Protein AF-A0A8S0PKS1-F1 (afdb_monomer_lite)

Foldseek 3Di:
DWDDWFAEQFWIWTFDQPACADPQQARVVVRDRDLCLLPDDPPCLSNATAIKIWGFDADPVGHTPDIDIGGQADDRWHWDQWEWQVVQGRYDDFWIKIFTFPLPDPGSSRDDTFKIWIAGRPVRYTPAMDGDDPQKHKAHWEWAAPDDDGQQTWTWIWMARPVVRWIKTWIARSVQHHHPRRTPDIGTDPPVPRDPHDHDDYDDDD

Radius of gyration: 17.49 Å; chains: 1; bounding box: 43×45×43 Å

InterPro domains:
  IPR004294 Carotenoid oxygenase [PF03055] (44-205)
  IPR004294 Carotenoid oxygenase [PTHR10543] (25-204)

pLDDT: mean 85.06, std 11.97, range [47.03, 98.5]

Organism: NCBI:txid158383

Sequence (206 aa):
MIHDWAFTDSHYILFGNRIKLDIAGYDWRSGKLDPSMMNLEQGQEKLLPHLIEVSINLEQNGNCHKCCVNDLNQWNKATDFPAINQDFSGGKNTYVYASTTSGLRQALPNFQFDTVVNLNTIDKSLHSTWSTRRRRFIDEPIFIPKGGEEDDGYLFVVEYAVSTQRCYFIILDSKLIGEKNALVARFEVPRHLNFPLGFHGFWAPR

Secondary structure (DSSP, 8-state):
----EEE-SSEEEEEE-SSSB-TT-EETTTTEE-GGGGGPPTT-GGGS-EEEEEEEEEPTTS-EEEEEEEES----S-EEEEE--GGGTTS--SEEEEEE--S--SS-TTSS--EEEEEETTT--EEEEEEPPTTEEE---EEEE-SSSTT-EEEEEEEEETTTTEEEEEEEEGGGTTSTT-EEEEEEPPGGG-----S-------

Structure (mmCIF, N/CA/C/O backbone):
data_AF-A0A8S0PKS1-F1
#
_entry.id   AF-A0A8S0PKS1-F1
#
loop_
_atom_site.group_PDB
_atom_site.id
_atom_site.type_symbol
_atom_site.label_atom_id
_atom_site.label_alt_id
_atom_site.label_comp_id
_atom_site.label_asym_id
_atom_site.label_entity_id
_atom_site.label_seq_id
_atom_site.pdbx_PDB_ins_code
_atom_site.Cartn_x
_atom_site.Cartn_y
_atom_site.Cartn_z
_atom_site.occupancy
_atom_site.B_iso_or_equiv
_atom_site.auth_seq_id
_atom_site.auth_comp_id
_atom_site.auth_asym_id
_atom_site.auth_atom_id
_atom_site.pdbx_PDB_model_num
ATOM 1 N N . MET A 1 1 ? 1.054 16.045 -3.161 1.00 47.03 1 MET A N 1
ATOM 2 C CA . MET A 1 1 ? -0.230 15.759 -3.835 1.00 47.03 1 MET A CA 1
ATOM 3 C C . MET A 1 1 ? -0.919 14.684 -3.010 1.00 47.03 1 MET A C 1
ATOM 5 O O . MET A 1 1 ? -0.224 13.761 -2.605 1.00 47.03 1 MET A O 1
ATOM 9 N N . ILE A 1 2 ? -2.200 14.852 -2.679 1.00 53.38 2 ILE A N 1
ATOM 10 C CA . ILE A 1 2 ? -3.025 13.797 -2.068 1.00 53.38 2 ILE A CA 1
ATOM 11 C C . ILE A 1 2 ? -3.752 13.150 -3.241 1.00 53.38 2 ILE A C 1
ATOM 13 O O . ILE A 1 2 ? -4.378 13.884 -4.005 1.00 53.38 2 ILE A O 1
ATOM 17 N N . HIS A 1 3 ? -3.611 11.844 -3.429 1.00 58.47 3 HIS A N 1
ATOM 18 C CA . HIS A 1 3 ? -4.340 11.12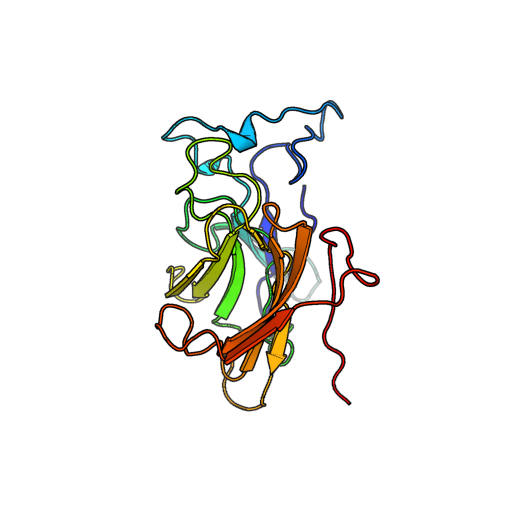7 -4.479 1.00 58.47 3 HIS A CA 1
ATOM 19 C C . HIS A 1 3 ? -5.240 10.038 -3.897 1.00 58.47 3 HIS A C 1
ATOM 21 O O . HIS A 1 3 ? -6.345 9.891 -4.400 1.00 58.47 3 HIS A O 1
ATOM 27 N N . ASP A 1 4 ? -4.850 9.448 -2.760 1.00 62.34 4 ASP A N 1
ATOM 28 C CA . ASP A 1 4 ? -5.644 8.433 -2.067 1.00 62.34 4 ASP A CA 1
ATOM 29 C C . ASP A 1 4 ? -6.070 8.849 -0.657 1.00 62.34 4 ASP A C 1
ATOM 31 O O . ASP A 1 4 ? -5.387 9.606 0.049 1.00 62.34 4 ASP A O 1
ATOM 35 N N . TRP A 1 5 ? -7.223 8.334 -0.235 1.00 64.31 5 TRP A N 1
ATOM 36 C CA . TRP A 1 5 ? -7.773 8.534 1.100 1.00 64.31 5 TRP A CA 1
ATOM 37 C C . TRP A 1 5 ? -8.604 7.332 1.550 1.00 64.31 5 TRP A C 1
ATOM 39 O O . TRP A 1 5 ? -9.295 6.699 0.757 1.00 64.31 5 TRP A O 1
ATOM 49 N N . ALA A 1 6 ? -8.591 7.075 2.856 1.00 62.06 6 ALA A N 1
ATOM 50 C CA . ALA A 1 6 ? -9.498 6.150 3.521 1.00 62.06 6 ALA A CA 1
ATOM 51 C C . ALA A 1 6 ? -10.154 6.838 4.729 1.00 62.06 6 ALA A C 1
ATOM 53 O O . ALA A 1 6 ? -9.521 7.606 5.460 1.00 62.06 6 ALA A O 1
ATOM 54 N N . PHE A 1 7 ? -11.448 6.589 4.926 1.00 62.00 7 PHE A N 1
ATOM 55 C CA . PHE A 1 7 ? -12.242 7.232 5.975 1.00 62.00 7 PHE A CA 1
ATOM 56 C C . PHE A 1 7 ? -12.272 6.386 7.248 1.00 62.00 7 PHE A C 1
ATOM 58 O O . PHE A 1 7 ? -12.485 5.175 7.172 1.00 62.00 7 PHE A O 1
ATOM 65 N N . THR A 1 8 ? -12.131 7.036 8.406 1.00 60.38 8 THR A N 1
ATOM 66 C CA . THR A 1 8 ? -12.342 6.426 9.730 1.00 60.38 8 THR A CA 1
ATOM 67 C C . THR A 1 8 ? -13.328 7.258 10.556 1.00 60.38 8 THR A C 1
ATOM 69 O O . THR A 1 8 ? -13.635 8.389 10.176 1.00 60.38 8 THR A O 1
ATOM 72 N N . ASP A 1 9 ? -13.794 6.721 11.690 1.00 56.56 9 ASP A N 1
ATOM 73 C CA . ASP A 1 9 ? -14.809 7.333 12.573 1.00 56.56 9 ASP A CA 1
ATOM 74 C C . ASP A 1 9 ? -14.544 8.799 12.932 1.00 56.56 9 ASP A C 1
ATOM 76 O O . ASP A 1 9 ? -15.448 9.633 12.917 1.00 56.56 9 ASP A O 1
ATOM 80 N N . SER A 1 10 ?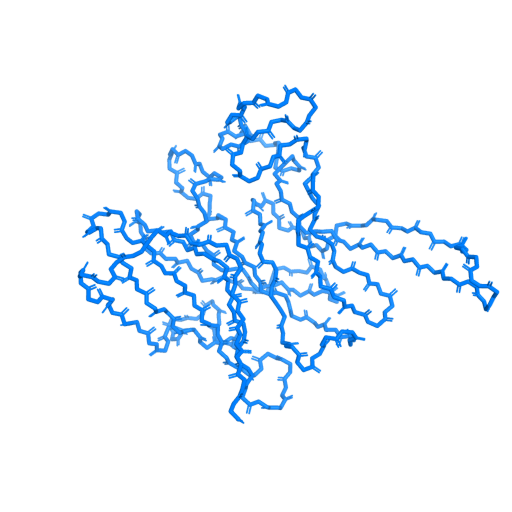 -13.313 9.105 13.350 1.00 55.34 10 SER A N 1
ATOM 81 C CA . SER A 1 10 ? -12.965 10.418 13.905 1.00 55.34 10 SER A CA 1
ATOM 82 C C . SER A 1 10 ? -11.884 11.140 13.118 1.00 55.34 10 SER A C 1
ATOM 84 O O . SER A 1 10 ? -11.699 12.341 13.307 1.00 55.34 10 SER A O 1
ATOM 86 N N . HIS A 1 11 ? -11.148 10.429 12.261 1.00 60.72 11 HIS A N 1
ATOM 87 C CA . HIS A 1 11 ? -10.015 10.965 11.512 1.00 60.72 11 HIS A CA 1
ATOM 88 C C . HIS A 1 11 ? -9.997 10.444 10.068 1.00 60.72 11 HIS A C 1
ATOM 90 O O . HIS A 1 11 ? -10.594 9.426 9.729 1.00 60.72 11 HIS A O 1
ATOM 96 N N . TYR A 1 12 ? -9.289 11.144 9.198 1.00 62.16 12 TYR A N 1
ATOM 97 C CA . TYR A 1 12 ? -9.058 10.742 7.820 1.00 62.16 12 TYR A CA 1
ATOM 98 C C . TYR A 1 12 ? -7.664 10.131 7.731 1.00 62.16 12 TYR A C 1
ATOM 100 O O . TYR A 1 12 ? -6.689 10.736 8.186 1.00 62.16 12 TYR A O 1
ATOM 108 N N . ILE A 1 13 ? -7.552 8.958 7.117 1.00 61.41 13 ILE A N 1
ATOM 109 C CA . ILE A 1 13 ? -6.257 8.468 6.655 1.00 61.41 13 ILE A CA 1
ATOM 110 C C . ILE A 1 13 ? -6.065 9.081 5.277 1.00 61.41 13 ILE A C 1
ATOM 112 O O . ILE A 1 13 ? -6.788 8.761 4.334 1.00 61.41 13 ILE A O 1
ATOM 116 N N . LEU A 1 14 ? -5.131 10.018 5.176 1.00 60.53 14 LEU A N 1
ATOM 117 C CA . LEU A 1 14 ? -4.812 10.675 3.917 1.00 60.53 14 LEU A CA 1
ATOM 118 C C . LEU A 1 14 ? -3.442 10.196 3.463 1.00 60.53 14 LEU A C 1
ATOM 120 O O . LEU A 1 14 ? -2.487 10.145 4.240 1.00 60.53 14 LEU A O 1
ATOM 124 N N . PHE A 1 15 ? -3.319 9.883 2.181 1.00 59.88 15 PHE A N 1
ATOM 125 C CA . PHE A 1 15 ? -2.005 9.758 1.585 1.00 59.88 15 PHE A CA 1
ATOM 126 C C . PHE A 1 15 ? -1.385 11.154 1.452 1.00 59.88 15 PHE A C 1
ATOM 128 O O . PHE A 1 15 ? -1.965 12.058 0.846 1.00 59.88 15 PHE A O 1
ATOM 135 N N . GLY A 1 16 ? -0.192 11.345 2.011 1.00 52.38 16 GLY A N 1
ATOM 136 C CA . GLY A 1 16 ? 0.483 12.633 2.008 1.00 52.38 16 GLY A CA 1
ATOM 137 C C . GLY A 1 16 ? 1.908 12.511 1.502 1.00 52.38 16 GLY A C 1
ATOM 138 O O . GLY A 1 16 ? 2.795 12.091 2.235 1.00 52.38 16 GLY A O 1
ATOM 139 N N . ASN A 1 17 ? 2.183 12.980 0.284 1.00 52.41 17 ASN A N 1
ATOM 140 C CA . ASN A 1 17 ? 3.575 13.203 -0.097 1.00 52.41 17 ASN A CA 1
ATOM 141 C C . ASN A 1 17 ? 4.091 14.516 0.521 1.00 52.41 17 ASN A C 1
ATOM 143 O O . ASN A 1 17 ? 3.583 15.597 0.196 1.00 52.41 17 ASN A O 1
ATOM 147 N N . ARG A 1 18 ? 5.101 14.433 1.403 1.00 52.47 18 ARG A N 1
ATOM 148 C CA . ARG A 1 18 ? 5.802 15.616 1.937 1.00 52.47 18 ARG A CA 1
ATOM 149 C C . ARG A 1 18 ? 6.673 16.291 0.880 1.00 52.47 18 ARG A C 1
ATOM 151 O O . ARG A 1 18 ? 6.852 17.510 0.957 1.00 52.47 18 ARG A O 1
ATOM 158 N N . ILE A 1 19 ? 7.177 15.559 -0.122 1.00 51.06 19 ILE A N 1
ATOM 159 C CA . ILE A 1 19 ? 7.739 16.210 -1.307 1.00 51.06 19 ILE A CA 1
ATOM 160 C C . ILE A 1 19 ? 6.604 16.631 -2.230 1.00 51.06 19 ILE A C 1
ATOM 162 O O . ILE A 1 19 ? 5.549 16.017 -2.375 1.00 51.06 19 ILE A O 1
ATOM 166 N N . LYS A 1 20 ? 6.896 17.707 -2.938 1.00 56.53 20 LYS A N 1
ATOM 167 C CA . LYS A 1 20 ? 6.156 18.216 -4.074 1.00 56.53 20 LYS A CA 1
ATOM 168 C C . LYS A 1 20 ? 6.175 17.288 -5.303 1.00 56.53 20 LYS A C 1
ATOM 170 O O . LYS A 1 20 ? 5.846 17.776 -6.371 1.00 56.53 20 LYS A O 1
ATOM 175 N N . LEU A 1 21 ? 6.540 16.011 -5.184 1.00 50.47 21 LEU A N 1
ATOM 176 C CA . LEU A 1 21 ? 6.587 15.066 -6.302 1.00 50.47 21 LEU A CA 1
ATOM 177 C C . LEU A 1 21 ? 5.326 14.182 -6.311 1.00 50.47 21 LEU A C 1
ATOM 179 O O . LEU A 1 21 ? 4.723 13.961 -5.261 1.00 50.47 21 LEU A O 1
ATOM 183 N N . ASP A 1 22 ? 4.876 13.710 -7.467 1.00 59.50 22 ASP A N 1
ATOM 184 C CA . ASP A 1 22 ? 3.929 12.589 -7.549 1.00 59.50 22 ASP A CA 1
ATOM 185 C C . ASP A 1 22 ? 4.674 11.242 -7.597 1.00 59.50 22 ASP A C 1
ATOM 187 O O . ASP A 1 22 ? 5.902 11.208 -7.663 1.00 59.50 22 ASP A O 1
ATOM 191 N N . ILE A 1 23 ? 3.946 10.122 -7.557 1.00 62.00 23 ILE A N 1
ATOM 192 C CA . ILE A 1 23 ? 4.520 8.765 -7.615 1.00 62.00 23 ILE A CA 1
ATOM 193 C C . ILE A 1 23 ? 5.274 8.473 -8.933 1.00 62.00 23 ILE A C 1
ATOM 195 O O . ILE A 1 23 ? 6.150 7.605 -8.979 1.00 62.00 23 ILE A O 1
ATOM 199 N N . ALA A 1 24 ? 4.997 9.229 -9.998 1.00 67.62 24 ALA A N 1
ATOM 200 C CA . ALA A 1 24 ? 5.722 9.157 -11.265 1.00 67.62 24 ALA A CA 1
ATOM 201 C C . ALA A 1 24 ? 6.990 10.038 -11.278 1.00 67.62 24 ALA A C 1
ATOM 203 O O . ALA A 1 24 ? 7.775 9.975 -12.226 1.00 67.62 24 ALA A O 1
ATOM 204 N N . GLY A 1 25 ? 7.228 10.808 -10.213 1.00 70.25 25 GLY A N 1
ATOM 205 C CA . GLY A 1 25 ? 8.380 11.680 -10.046 1.00 70.25 25 GLY A CA 1
ATOM 206 C C . GLY A 1 25 ? 8.201 13.060 -10.668 1.00 70.25 25 GLY A C 1
ATOM 207 O O . GLY A 1 25 ? 9.196 13.659 -11.042 1.00 70.25 25 GLY A O 1
ATOM 208 N N . TYR A 1 26 ? 6.987 13.589 -10.831 1.00 70.56 26 TYR A N 1
ATOM 209 C CA . TYR A 1 26 ? 6.778 14.956 -11.330 1.00 70.56 26 TYR A CA 1
ATOM 210 C C . TYR A 1 26 ? 6.628 15.968 -10.203 1.00 70.56 26 TYR A C 1
ATOM 212 O O . TYR A 1 26 ? 5.799 15.792 -9.314 1.00 70.56 26 TYR A O 1
ATOM 220 N N . ASP A 1 27 ? 7.375 17.074 -10.265 1.00 72.75 27 ASP A N 1
ATOM 221 C CA . ASP A 1 27 ? 7.239 18.177 -9.312 1.00 72.75 27 ASP A CA 1
ATOM 222 C C . ASP A 1 27 ? 5.966 18.960 -9.637 1.00 72.75 27 ASP A C 1
ATOM 224 O O . ASP A 1 27 ? 5.863 19.580 -10.692 1.00 72.75 27 ASP A O 1
ATOM 228 N N . TRP A 1 28 ? 4.992 18.965 -8.726 1.00 68.56 28 TRP A N 1
ATOM 229 C CA . TRP A 1 28 ? 3.681 19.576 -8.956 1.00 68.56 28 TRP A CA 1
ATOM 230 C C . TRP A 1 28 ? 3.736 21.097 -9.127 1.00 68.56 28 TRP A C 1
ATOM 232 O O . TRP A 1 28 ? 2.806 21.674 -9.684 1.00 68.56 28 TRP A O 1
ATOM 242 N N . ARG A 1 29 ? 4.791 21.773 -8.647 1.00 68.56 29 ARG A N 1
ATOM 243 C CA . ARG A 1 29 ? 4.935 23.229 -8.804 1.00 68.56 29 ARG A CA 1
ATOM 244 C C . ARG A 1 29 ? 5.482 23.590 -10.172 1.00 68.56 29 ARG A C 1
ATOM 246 O O . ARG A 1 29 ? 5.094 24.610 -10.730 1.00 68.56 29 ARG A O 1
ATOM 253 N N . SER A 1 30 ? 6.423 22.797 -10.673 1.00 79.94 30 SER A N 1
ATOM 254 C CA . SER A 1 30 ? 7.089 23.052 -11.950 1.00 79.94 30 SER A CA 1
ATOM 255 C C . SER A 1 30 ? 6.470 22.289 -13.123 1.00 79.94 30 SER A C 1
ATOM 257 O O . SER A 1 30 ? 6.716 22.653 -14.271 1.00 79.94 30 SER A O 1
ATOM 259 N N . GLY A 1 31 ? 5.701 21.232 -12.847 1.00 77.69 31 GLY A N 1
ATOM 260 C CA . GLY A 1 31 ? 5.197 20.269 -13.826 1.00 77.69 31 GLY A CA 1
ATOM 261 C C . GLY A 1 31 ? 6.293 19.422 -14.482 1.00 77.69 31 GLY A C 1
ATOM 262 O O . GLY A 1 31 ? 6.034 18.768 -15.490 1.00 77.69 31 GLY A O 1
ATOM 263 N N . LYS A 1 32 ? 7.533 19.466 -13.977 1.00 81.81 32 LYS A N 1
ATOM 264 C CA . LYS A 1 32 ? 8.686 18.790 -14.583 1.00 81.81 32 LYS A CA 1
ATOM 265 C C . LYS A 1 32 ? 8.976 17.468 -13.891 1.00 81.81 32 LYS A C 1
ATOM 267 O O . LYS A 1 32 ? 8.835 17.360 -12.678 1.00 81.81 32 LYS A O 1
ATOM 272 N N . LEU A 1 33 ? 9.441 16.498 -14.675 1.00 80.00 33 LEU A N 1
ATOM 273 C CA . LEU A 1 33 ? 9.970 15.246 -14.153 1.00 80.00 33 LEU A CA 1
ATOM 274 C C . LEU A 1 33 ? 11.243 15.524 -13.338 1.00 80.00 33 LEU A C 1
ATOM 276 O O . LEU A 1 33 ? 12.218 16.070 -13.854 1.00 80.00 33 LEU A O 1
ATOM 280 N N . ASP A 1 34 ? 11.218 15.107 -12.086 1.00 77.44 34 ASP A N 1
ATOM 281 C CA . ASP A 1 34 ? 12.310 15.076 -11.129 1.00 77.44 34 ASP A CA 1
ATOM 282 C C . ASP A 1 34 ? 12.328 13.685 -10.451 1.00 77.44 34 ASP A C 1
ATOM 284 O O . ASP A 1 34 ? 11.667 13.438 -9.438 1.00 77.44 34 ASP A O 1
ATOM 288 N N . PRO A 1 35 ? 13.097 12.732 -11.008 1.00 76.06 35 PRO A N 1
ATOM 289 C CA . PRO A 1 35 ? 13.151 11.363 -10.511 1.00 76.06 35 PRO A CA 1
ATOM 290 C C . PRO A 1 35 ? 14.041 11.220 -9.264 1.00 76.06 35 PRO A C 1
ATOM 292 O O . PRO A 1 35 ? 14.355 10.093 -8.873 1.00 76.06 35 PRO A O 1
ATOM 295 N N . SER A 1 36 ? 14.479 12.320 -8.636 1.00 76.62 36 SER A N 1
ATOM 296 C CA . SER A 1 36 ? 15.362 12.286 -7.462 1.00 76.62 36 SER A CA 1
ATOM 297 C C . SER A 1 36 ? 14.783 11.450 -6.319 1.00 76.62 36 SER A C 1
ATOM 299 O O . SER A 1 36 ? 15.527 10.707 -5.680 1.00 76.62 36 SER A O 1
ATOM 301 N N . MET A 1 37 ? 13.455 11.450 -6.135 1.00 74.88 37 MET A N 1
ATOM 302 C CA . MET A 1 37 ? 12.798 10.623 -5.115 1.00 74.88 37 MET A CA 1
ATOM 303 C C . MET A 1 37 ? 13.072 9.117 -5.276 1.00 74.88 37 MET A C 1
ATOM 305 O O . MET A 1 37 ? 13.114 8.372 -4.296 1.00 74.88 37 MET A O 1
ATOM 309 N N . MET A 1 38 ? 13.308 8.658 -6.510 1.00 81.69 38 MET A N 1
ATOM 310 C CA . MET A 1 38 ? 13.572 7.249 -6.803 1.00 81.69 38 MET A CA 1
ATOM 311 C C . MET A 1 38 ? 14.944 6.805 -6.274 1.00 81.69 38 MET A C 1
ATOM 313 O O . MET A 1 38 ? 15.146 5.610 -6.063 1.00 81.69 38 MET A O 1
ATOM 317 N N . ASN A 1 39 ? 15.863 7.753 -6.036 1.00 81.69 39 ASN A N 1
ATOM 318 C CA . ASN A 1 39 ? 17.247 7.526 -5.606 1.00 81.69 39 ASN A CA 1
ATOM 319 C C . ASN A 1 39 ? 17.666 8.440 -4.437 1.00 81.69 39 ASN A C 1
ATOM 321 O O . ASN A 1 39 ? 18.809 8.890 -4.409 1.00 81.69 39 ASN A O 1
ATOM 325 N N . LEU A 1 40 ? 16.757 8.753 -3.507 1.00 79.00 40 LEU A N 1
ATOM 326 C CA . LEU A 1 40 ? 17.095 9.610 -2.364 1.00 79.00 40 LEU A CA 1
ATOM 327 C C . LEU A 1 40 ? 18.308 9.092 -1.589 1.00 79.00 40 LEU A C 1
ATOM 329 O O . LEU A 1 40 ? 18.497 7.883 -1.431 1.00 79.00 40 LEU A O 1
ATOM 333 N N . GLU A 1 41 ? 19.096 10.034 -1.076 1.00 74.12 41 GLU A N 1
ATOM 334 C CA . GLU A 1 41 ? 20.231 9.732 -0.213 1.00 74.12 41 GLU A CA 1
ATOM 335 C C . GLU A 1 41 ? 19.756 9.236 1.160 1.00 74.12 41 GLU A C 1
ATOM 337 O O . GLU A 1 41 ? 18.660 9.554 1.631 1.00 74.12 41 GLU A O 1
ATOM 342 N N . GLN A 1 42 ? 20.605 8.458 1.829 1.00 75.00 42 GLN A N 1
ATOM 343 C CA . GLN A 1 42 ? 20.330 7.972 3.178 1.00 75.00 42 GLN A CA 1
ATOM 344 C C . GLN A 1 42 ? 20.120 9.151 4.146 1.00 75.00 42 GLN A C 1
ATOM 346 O O . GLN A 1 42 ? 20.893 10.109 4.143 1.00 75.00 42 GLN A O 1
ATOM 351 N N . GLY A 1 43 ? 19.081 9.087 4.983 1.00 78.00 43 GLY A N 1
ATOM 352 C CA . GLY A 1 43 ? 18.682 10.180 5.880 1.00 78.00 43 GLY A CA 1
ATOM 353 C C . GLY A 1 43 ? 17.628 11.133 5.299 1.00 78.00 43 GLY A C 1
ATOM 354 O O . GLY A 1 43 ? 17.152 12.026 6.006 1.00 78.00 43 GLY A O 1
ATOM 355 N N . GLN A 1 44 ? 17.241 10.959 4.031 1.00 80.62 44 GLN A N 1
ATOM 356 C CA . GLN A 1 44 ? 16.187 11.738 3.371 1.00 80.62 44 GLN A CA 1
ATOM 357 C C . GLN A 1 44 ? 14.838 11.000 3.309 1.00 80.62 44 GLN A C 1
ATOM 359 O O . GLN A 1 44 ? 13.931 11.427 2.601 1.00 80.62 44 GLN A O 1
ATOM 364 N N . GLU A 1 45 ? 14.652 9.921 4.071 1.00 83.50 45 GLU A N 1
ATOM 365 C CA . GLU A 1 45 ? 13.483 9.033 3.987 1.00 83.50 45 GLU A CA 1
ATOM 366 C C . GLU A 1 45 ? 12.156 9.757 4.249 1.00 83.50 45 GLU A C 1
ATOM 368 O O . GLU A 1 45 ? 11.138 9.424 3.652 1.00 83.50 45 GLU A O 1
ATOM 373 N N . LYS A 1 46 ? 12.160 10.806 5.083 1.00 78.44 46 LYS A N 1
ATOM 374 C CA . LYS A 1 46 ? 10.971 11.638 5.363 1.00 78.44 46 LYS A CA 1
ATOM 375 C C . LYS A 1 46 ? 10.440 12.394 4.145 1.00 78.44 46 LYS A C 1
ATOM 377 O O . LYS A 1 46 ? 9.349 12.961 4.202 1.00 78.44 46 LYS A O 1
ATOM 382 N N . LEU A 1 47 ? 11.238 12.473 3.087 1.00 78.69 47 LEU A N 1
ATOM 383 C CA . LEU A 1 47 ? 10.840 13.059 1.823 1.00 78.69 47 LEU A CA 1
ATOM 384 C C . LEU A 1 47 ? 10.072 12.025 0.968 1.00 78.69 47 LEU A C 1
ATOM 386 O O . LEU A 1 47 ? 9.259 12.399 0.134 1.00 78.69 47 LEU A O 1
ATOM 390 N N . LEU A 1 48 ? 10.233 10.720 1.194 1.00 83.31 48 LEU A N 1
ATOM 391 C CA . LEU A 1 48 ? 9.467 9.722 0.446 1.00 83.31 48 LEU A CA 1
ATOM 392 C C . LEU A 1 48 ? 7.957 9.882 0.670 1.00 83.31 48 LEU A C 1
ATOM 394 O O . LEU A 1 48 ? 7.543 10.335 1.742 1.00 83.31 48 LEU A O 1
ATOM 398 N N . PRO A 1 49 ? 7.124 9.489 -0.309 1.00 82.31 49 PRO A N 1
ATOM 399 C CA . PRO A 1 49 ? 5.692 9.409 -0.083 1.00 82.31 49 PRO A CA 1
ATOM 400 C C . PRO A 1 49 ? 5.382 8.463 1.084 1.00 82.31 49 PRO A C 1
ATOM 402 O O . PRO A 1 49 ? 5.950 7.373 1.166 1.00 82.31 49 PRO A O 1
ATOM 405 N N . HIS A 1 50 ? 4.521 8.893 2.001 1.00 85.19 50 HIS A N 1
ATOM 406 C CA . HIS A 1 50 ? 4.121 8.116 3.171 1.00 85.19 50 HIS A CA 1
ATOM 407 C C . HIS A 1 50 ? 2.676 8.425 3.555 1.00 85.19 50 HIS A C 1
ATOM 409 O O . HIS A 1 50 ? 2.067 9.401 3.113 1.00 85.19 50 HIS A O 1
ATOM 415 N N . LEU A 1 51 ? 2.125 7.573 4.412 1.00 86.69 51 LEU A N 1
ATOM 416 C CA . LEU A 1 51 ? 0.774 7.732 4.922 1.00 86.69 51 LEU A CA 1
ATOM 417 C C . LEU A 1 51 ? 0.764 8.682 6.121 1.00 86.69 51 LEU A C 1
ATOM 419 O O . LEU A 1 51 ? 1.586 8.563 7.037 1.00 86.69 51 LEU A O 1
ATOM 423 N N . ILE A 1 52 ? -0.194 9.606 6.124 1.00 86.75 52 ILE A N 1
ATOM 424 C CA . ILE A 1 52 ? -0.422 10.548 7.216 1.00 86.75 52 ILE A CA 1
ATOM 425 C C . ILE A 1 52 ? -1.823 10.354 7.797 1.00 86.75 52 ILE A C 1
ATOM 427 O O . ILE A 1 52 ? -2.768 9.935 7.131 1.00 86.75 52 ILE A O 1
ATOM 431 N N . GLU A 1 53 ? -1.956 10.685 9.069 1.00 85.88 53 GLU A N 1
ATOM 432 C CA . GLU A 1 53 ? -3.227 10.764 9.769 1.00 85.88 53 GLU A CA 1
ATOM 433 C C . GLU A 1 53 ? -3.636 12.235 9.855 1.00 85.88 53 GLU A C 1
ATOM 435 O O . GLU A 1 53 ? -2.881 13.071 10.361 1.00 85.88 53 GLU A O 1
ATOM 440 N N . VAL A 1 54 ? -4.837 12.556 9.376 1.00 85.25 54 VAL A N 1
ATOM 441 C CA . VAL A 1 54 ? -5.397 13.904 9.452 1.00 85.25 54 VAL A CA 1
ATOM 442 C C . VAL A 1 54 ? -6.666 13.900 10.283 1.00 85.25 54 VAL A C 1
ATOM 444 O O . VAL A 1 54 ? -7.659 13.258 9.958 1.00 85.25 54 VAL A O 1
ATOM 447 N N . SER A 1 55 ? -6.650 14.673 11.357 1.00 83.31 55 SER A N 1
ATOM 448 C CA . SER A 1 55 ? -7.748 14.781 12.308 1.00 83.31 55 SER A CA 1
ATOM 449 C C . SER A 1 55 ? -8.447 16.119 12.148 1.00 83.31 55 SER A C 1
ATOM 451 O O . SER A 1 55 ? -7.790 17.154 12.230 1.00 83.31 55 SER A O 1
ATOM 453 N N . ILE A 1 56 ? -9.769 16.127 11.977 1.00 84.31 56 ILE A N 1
ATOM 454 C CA . ILE A 1 56 ? -10.570 17.357 11.905 1.00 84.31 56 ILE A CA 1
ATOM 455 C C . ILE A 1 56 ? -11.699 17.244 12.925 1.00 84.31 56 ILE A C 1
ATOM 457 O O . ILE A 1 56 ? -12.602 16.431 12.774 1.00 84.31 56 ILE A O 1
ATOM 461 N N . ASN A 1 57 ? -11.649 18.071 13.965 1.00 82.94 57 ASN A N 1
ATOM 462 C CA . ASN A 1 57 ? -12.686 18.152 14.986 1.00 82.94 57 ASN A CA 1
ATOM 463 C C . ASN A 1 57 ? -13.618 19.309 14.650 1.00 82.94 57 ASN A C 1
ATOM 465 O O . ASN A 1 57 ? -13.182 20.464 14.646 1.00 82.94 57 ASN A O 1
ATOM 469 N N . LEU A 1 58 ? -14.883 18.990 14.389 1.00 82.50 58 LEU A N 1
ATOM 470 C CA . LEU A 1 58 ? -15.930 19.967 14.121 1.00 82.50 58 LEU A CA 1
ATOM 471 C C . LEU A 1 58 ? -16.789 20.180 15.371 1.00 82.50 58 LEU A C 1
ATOM 473 O O . LEU A 1 58 ? -17.118 19.234 16.085 1.00 82.50 58 LEU A O 1
ATOM 477 N N . GLU A 1 59 ? -17.155 21.428 15.633 1.00 83.25 59 GLU A N 1
ATOM 478 C CA . GLU A 1 59 ? -18.178 21.777 16.615 1.00 83.25 59 GLU A CA 1
ATOM 479 C C . GLU A 1 59 ? -19.580 21.419 16.092 1.00 83.25 59 GLU A C 1
ATOM 481 O O . GLU A 1 59 ? -19.787 21.229 14.894 1.00 83.25 59 GLU A O 1
ATOM 486 N N . GLN A 1 60 ? -20.585 21.406 16.977 1.00 85.00 60 GLN A N 1
ATOM 487 C CA . GLN A 1 60 ? -21.985 21.142 16.597 1.00 85.00 60 GLN A CA 1
ATOM 488 C C . GLN A 1 60 ? -22.543 22.120 15.548 1.00 85.00 60 GLN A C 1
ATOM 490 O O . GLN A 1 60 ? -23.472 21.777 14.825 1.00 85.00 60 GLN A O 1
ATOM 495 N N . ASN A 1 61 ? -21.986 23.329 15.457 1.00 89.00 61 ASN A N 1
ATOM 496 C CA . ASN A 1 61 ? -22.361 24.345 14.468 1.00 89.00 61 ASN A CA 1
ATOM 497 C C . ASN A 1 61 ? -21.642 24.169 13.109 1.00 89.00 61 ASN A C 1
ATOM 499 O O . ASN A 1 61 ? -21.887 24.955 12.197 1.00 89.00 61 ASN A O 1
ATOM 503 N N . GLY A 1 62 ? -20.757 23.171 12.975 1.00 79.25 62 GLY A N 1
ATOM 504 C CA . GLY A 1 62 ? -19.970 22.901 11.770 1.00 79.25 62 GLY A CA 1
ATOM 505 C C . GLY A 1 62 ? -18.608 23.606 11.687 1.00 79.25 62 GLY A C 1
ATOM 506 O O . GLY A 1 62 ? -17.890 23.401 10.710 1.00 79.25 62 GLY A O 1
ATOM 507 N N . ASN A 1 63 ? -18.206 24.405 12.681 1.00 83.38 63 ASN A N 1
ATOM 508 C CA . ASN A 1 63 ? -16.897 25.075 12.691 1.00 83.38 63 ASN A CA 1
ATOM 509 C C . ASN A 1 63 ? -15.751 24.085 13.001 1.00 83.38 63 ASN A C 1
ATOM 511 O O . ASN A 1 63 ? -15.893 23.277 13.917 1.00 83.38 63 ASN A O 1
ATOM 515 N N . CYS A 1 64 ? -14.590 24.153 12.311 1.00 83.69 64 CYS A N 1
ATOM 516 C CA . CYS A 1 64 ? -13.389 23.400 12.755 1.00 83.69 64 CYS A CA 1
ATOM 517 C C . CYS A 1 64 ? -12.873 24.021 14.054 1.00 83.69 64 CYS A C 1
ATOM 519 O O . CYS A 1 64 ? -12.381 25.147 14.062 1.00 83.69 64 CYS A O 1
ATOM 521 N N . HIS A 1 65 ? -12.944 23.247 15.133 1.00 81.69 65 HIS A N 1
ATOM 522 C CA . HIS A 1 65 ? -12.321 23.567 16.409 1.00 81.69 65 HIS A CA 1
ATOM 523 C C . HIS A 1 65 ? -10.820 23.256 16.379 1.00 81.69 65 HIS A C 1
ATOM 525 O O . HIS A 1 65 ? -9.993 24.045 16.833 1.00 81.69 65 HIS A O 1
ATOM 531 N N . LYS A 1 66 ? -10.449 22.081 15.848 1.00 84.38 66 LYS A N 1
ATOM 532 C CA . LYS A 1 66 ? -9.055 21.625 15.824 1.00 84.38 66 LYS A CA 1
ATOM 533 C C . LYS A 1 66 ? -8.784 20.708 14.646 1.00 84.38 66 LYS A C 1
ATOM 535 O O . LYS A 1 66 ? -9.415 19.663 14.509 1.00 84.38 66 LYS A O 1
ATOM 540 N N . CYS A 1 67 ? -7.778 21.072 13.870 1.00 87.94 67 CYS A N 1
ATOM 541 C CA . CYS A 1 67 ? -7.322 20.335 12.710 1.00 87.94 67 CYS A CA 1
ATOM 542 C C . CYS A 1 67 ? -5.840 19.915 12.967 1.00 87.94 67 CYS A C 1
ATOM 544 O O . CYS A 1 67 ? -5.022 20.758 13.344 1.00 87.94 67 CYS A O 1
ATOM 546 N N . CYS A 1 68 ? -5.488 18.626 12.861 1.00 86.75 68 CYS A N 1
ATOM 547 C CA . CYS A 1 68 ? -4.141 18.081 13.134 1.00 86.75 68 CYS A CA 1
ATOM 548 C C . CYS A 1 68 ? -3.653 17.174 12.001 1.00 86.75 68 CYS A C 1
ATOM 550 O O . CYS A 1 68 ? -4.457 16.504 11.364 1.00 86.75 68 CYS A O 1
ATOM 552 N N . VAL A 1 69 ? -2.335 17.128 11.793 1.00 86.50 69 VAL A N 1
ATOM 553 C CA . VAL A 1 69 ? -1.669 16.238 10.832 1.00 86.50 69 VAL A CA 1
ATOM 554 C C . VAL A 1 69 ? -0.531 15.527 11.557 1.00 86.50 69 VAL A C 1
ATOM 556 O O . VAL A 1 69 ? 0.353 16.192 12.097 1.00 86.50 69 VAL A O 1
ATOM 559 N N . ASN A 1 70 ? -0.553 14.198 11.561 1.00 86.19 70 ASN A N 1
ATOM 560 C CA . ASN A 1 70 ? 0.467 13.344 12.163 1.00 86.19 70 ASN A CA 1
ATOM 561 C C . ASN A 1 70 ? 0.952 12.307 11.146 1.00 86.19 70 ASN A C 1
ATOM 563 O O . ASN A 1 70 ? 0.258 12.005 10.180 1.00 86.19 70 ASN A O 1
ATOM 567 N N . ASP A 1 71 ? 2.112 11.705 11.392 1.00 86.94 71 ASP A N 1
ATOM 568 C CA . ASP A 1 71 ? 2.489 10.491 10.667 1.00 86.94 71 ASP A CA 1
ATOM 569 C C . ASP A 1 71 ? 1.557 9.341 11.092 1.00 86.94 71 ASP A C 1
ATOM 571 O O . ASP A 1 71 ? 1.233 9.198 12.284 1.00 86.94 71 ASP A O 1
ATOM 575 N N . LEU A 1 72 ? 1.096 8.542 10.120 1.00 85.62 72 LEU A N 1
ATOM 576 C CA . LEU A 1 72 ? 0.254 7.376 10.407 1.00 85.62 72 LEU A CA 1
ATOM 577 C C . LEU A 1 72 ? 1.072 6.280 11.100 1.00 85.62 72 LEU A C 1
ATOM 579 O O . LEU A 1 72 ? 0.574 5.593 11.982 1.00 85.62 72 LEU A O 1
ATOM 583 N N . ASN A 1 73 ? 2.331 6.122 10.694 1.00 86.81 73 ASN A N 1
ATOM 584 C CA . ASN A 1 73 ? 3.224 5.058 11.138 1.00 86.81 73 ASN A CA 1
ATOM 585 C C . ASN A 1 73 ? 4.697 5.518 11.091 1.00 86.81 73 ASN A C 1
ATOM 587 O O . ASN A 1 73 ? 5.000 6.609 10.609 1.00 86.81 73 ASN A O 1
ATOM 591 N N . GLN A 1 74 ? 5.613 4.684 11.591 1.00 85.19 74 GLN A N 1
ATOM 592 C CA . GLN A 1 74 ? 7.063 4.952 11.584 1.00 85.19 74 GLN A CA 1
ATOM 593 C C . GLN A 1 74 ? 7.824 4.326 10.395 1.00 85.19 74 GLN A C 1
ATOM 595 O O . GLN A 1 74 ? 9.056 4.307 10.389 1.00 85.19 74 GLN A O 1
ATOM 600 N N . TRP A 1 75 ? 7.123 3.782 9.399 1.00 88.44 75 TRP A N 1
ATOM 601 C CA . TRP A 1 75 ? 7.734 3.171 8.223 1.00 88.44 75 TRP A CA 1
ATOM 602 C C . TRP A 1 75 ? 8.418 4.229 7.356 1.00 88.44 75 TRP A C 1
ATOM 604 O O . TRP A 1 75 ? 7.840 5.249 6.991 1.00 88.44 75 TRP A O 1
ATOM 614 N N . ASN A 1 76 ? 9.680 3.977 7.021 1.00 87.69 76 ASN A N 1
ATOM 615 C CA . ASN A 1 76 ? 10.574 4.950 6.398 1.00 87.69 76 ASN A CA 1
ATOM 616 C C . ASN A 1 76 ? 10.821 4.680 4.906 1.00 87.69 76 ASN A C 1
ATOM 618 O O . ASN A 1 76 ? 11.859 5.066 4.373 1.00 87.69 76 ASN A O 1
ATOM 622 N N . LYS A 1 77 ? 9.903 3.987 4.228 1.00 89.81 77 LYS A N 1
ATOM 623 C CA . LYS A 1 77 ? 10.002 3.720 2.787 1.00 89.81 77 LYS A CA 1
ATOM 624 C C . LYS A 1 77 ? 8.789 4.268 2.059 1.00 89.81 77 LYS A C 1
ATOM 626 O O . LYS A 1 77 ? 7.718 4.418 2.648 1.00 89.81 77 LYS A O 1
ATOM 631 N N . ALA A 1 78 ? 8.971 4.528 0.765 1.00 88.69 78 ALA A N 1
ATOM 632 C CA . ALA A 1 78 ? 7.908 5.007 -0.107 1.00 88.69 78 ALA A CA 1
ATOM 633 C C . ALA A 1 78 ? 6.707 4.063 -0.013 1.00 88.69 78 ALA A C 1
ATOM 635 O O . ALA A 1 78 ? 6.867 2.863 -0.231 1.00 88.69 78 ALA A O 1
ATOM 636 N N . THR A 1 79 ? 5.548 4.586 0.369 1.00 88.94 79 THR A N 1
ATOM 637 C CA . THR A 1 79 ? 4.343 3.795 0.643 1.00 88.94 79 THR A CA 1
ATOM 638 C C . THR A 1 79 ? 3.133 4.506 0.104 1.00 88.94 79 THR A C 1
ATOM 6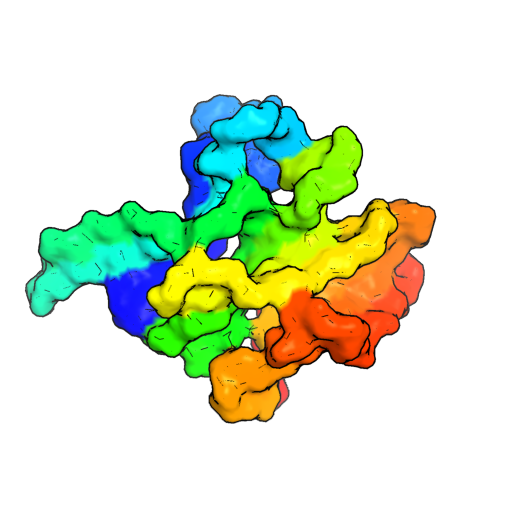40 O O . THR A 1 79 ? 2.996 5.698 0.354 1.00 88.94 79 THR A O 1
ATOM 643 N N . ASP A 1 80 ? 2.278 3.762 -0.583 1.00 88.75 80 ASP A N 1
ATOM 644 C CA . ASP A 1 80 ? 1.139 4.277 -1.324 1.00 88.75 80 ASP A CA 1
ATOM 645 C C . ASP A 1 80 ? 0.031 3.229 -1.474 1.00 88.75 80 ASP A C 1
ATOM 647 O O . ASP A 1 80 ? 0.204 2.088 -1.038 1.00 88.75 80 ASP A O 1
ATOM 651 N N . PHE A 1 81 ? -1.079 3.599 -2.116 1.00 90.12 81 PHE A N 1
ATOM 652 C CA . PHE A 1 81 ? -2.227 2.721 -2.352 1.00 90.12 81 PHE A CA 1
ATOM 653 C C . PHE A 1 81 ? -2.742 2.057 -1.059 1.00 90.12 81 PHE A C 1
ATOM 655 O O . PHE A 1 81 ? -2.679 0.828 -0.919 1.00 90.12 81 PHE A O 1
ATOM 662 N N . PRO A 1 82 ? -3.177 2.850 -0.057 1.00 91.56 82 PRO A N 1
ATOM 663 C CA . PRO A 1 82 ? -3.695 2.306 1.188 1.00 91.56 82 PRO A CA 1
ATOM 664 C C . PRO A 1 82 ? -5.026 1.579 0.957 1.00 91.56 82 PRO A C 1
ATOM 666 O O . PRO A 1 82 ? -5.969 2.124 0.392 1.00 91.56 82 PRO A O 1
ATOM 669 N N . ALA A 1 83 ? -5.125 0.370 1.491 1.00 91.94 83 ALA A N 1
ATOM 670 C CA . ALA A 1 83 ? -6.298 -0.479 1.467 1.00 91.94 83 ALA A CA 1
ATOM 671 C C . ALA A 1 83 ? -6.666 -0.910 2.889 1.00 91.94 83 ALA A C 1
ATOM 673 O O . ALA A 1 83 ? -5.809 -1.282 3.692 1.00 91.94 83 ALA A O 1
ATOM 674 N N . ILE A 1 84 ? -7.960 -0.890 3.183 1.00 92.69 84 ILE A N 1
ATOM 675 C CA . ILE A 1 84 ? -8.537 -1.361 4.444 1.00 92.69 84 ILE A CA 1
ATOM 676 C C . ILE A 1 84 ? -9.607 -2.408 4.154 1.00 92.69 84 ILE A C 1
ATOM 678 O O . ILE A 1 84 ? -10.088 -2.521 3.022 1.00 92.69 84 ILE A O 1
ATOM 682 N N . ASN A 1 85 ? -10.028 -3.135 5.186 1.00 93.56 85 ASN A N 1
ATOM 683 C CA . ASN A 1 85 ? -11.271 -3.884 5.105 1.00 93.56 85 ASN A CA 1
ATOM 684 C C . ASN A 1 85 ? -12.444 -2.911 4.915 1.00 93.56 85 ASN A C 1
ATOM 686 O O . ASN A 1 85 ? -12.704 -2.059 5.766 1.00 93.56 85 ASN A O 1
ATOM 690 N N . GLN A 1 86 ? -13.147 -3.038 3.788 1.00 89.50 86 GLN A N 1
ATOM 691 C CA . GLN A 1 86 ? -14.221 -2.119 3.424 1.00 89.50 86 GLN A CA 1
ATOM 692 C C . GLN A 1 86 ? -15.393 -2.149 4.412 1.00 89.50 86 GLN A C 1
ATOM 694 O O . GLN A 1 86 ? -16.043 -1.116 4.574 1.00 89.50 86 GLN A O 1
ATOM 699 N N . ASP A 1 87 ? -15.599 -3.260 5.126 1.00 90.31 87 ASP A N 1
ATOM 700 C CA . ASP A 1 87 ? -16.625 -3.388 6.171 1.00 90.31 87 ASP A CA 1
ATOM 701 C C . ASP A 1 87 ? -16.368 -2.444 7.363 1.00 90.31 87 ASP A C 1
ATOM 703 O O . ASP A 1 87 ? -17.276 -2.150 8.137 1.00 90.31 87 ASP A O 1
ATOM 707 N N . PHE A 1 88 ? -15.140 -1.928 7.485 1.00 89.06 88 PHE A N 1
ATOM 708 C CA . PHE A 1 88 ? -14.700 -0.975 8.507 1.00 89.06 88 PHE A CA 1
ATOM 709 C C . PHE A 1 88 ? -14.512 0.442 7.934 1.00 89.06 88 PHE A C 1
ATOM 711 O O . PHE A 1 88 ? -13.917 1.310 8.577 1.00 89.06 88 PHE A O 1
ATOM 718 N N . SER A 1 89 ? -15.011 0.711 6.721 1.00 85.50 89 SER A N 1
ATOM 719 C CA . SER A 1 89 ? -14.944 2.047 6.114 1.00 85.50 89 SER A CA 1
ATOM 720 C C . SER A 1 89 ? -15.819 3.041 6.866 1.00 85.50 89 SER A C 1
ATOM 722 O O . SER A 1 89 ? -16.985 2.771 7.143 1.00 85.50 89 SER A O 1
ATOM 724 N N . GLY A 1 90 ? -15.263 4.213 7.181 1.00 80.19 90 GLY A N 1
ATOM 725 C CA . GLY A 1 90 ? -15.934 5.183 8.052 1.00 80.19 90 GLY A CA 1
ATOM 726 C C . GLY A 1 90 ? -16.037 4.722 9.509 1.00 80.19 90 GLY A C 1
ATOM 727 O O . GLY A 1 90 ? -16.678 5.426 10.278 1.00 80.19 90 GLY A O 1
ATOM 728 N N . GLY A 1 91 ? -15.408 3.575 9.813 1.00 81.69 91 GLY A N 1
ATOM 729 C CA . GLY A 1 91 ? -15.225 2.870 11.078 1.00 81.69 91 GLY A CA 1
ATOM 730 C C . GLY A 1 91 ? -13.868 3.182 11.726 1.00 81.69 91 GLY A C 1
ATOM 731 O O . GLY A 1 91 ? -12.922 3.582 11.040 1.00 81.69 91 GLY A O 1
ATOM 732 N N . LYS A 1 92 ? -13.687 2.928 13.027 1.00 84.25 92 LYS A N 1
ATOM 733 C CA . LYS A 1 92 ? -12.348 2.668 13.582 1.00 84.25 92 LYS A CA 1
ATOM 734 C C . LYS A 1 92 ? -11.805 1.394 12.939 1.00 84.25 92 LYS A C 1
ATOM 736 O O . LYS A 1 92 ? -12.451 0.353 13.005 1.00 84.25 92 LYS A O 1
ATOM 741 N N . ASN A 1 93 ? -10.610 1.491 12.371 1.00 88.31 93 ASN A N 1
ATOM 742 C CA . ASN A 1 93 ? -9.857 0.370 11.824 1.00 88.31 93 ASN A CA 1
ATOM 743 C C . ASN A 1 93 ? -8.458 0.348 12.445 1.00 88.31 93 ASN A C 1
ATOM 745 O O . ASN A 1 93 ? -7.928 1.394 12.825 1.00 88.31 93 ASN A O 1
ATOM 749 N N . THR A 1 94 ? -7.905 -0.847 12.574 1.00 91.75 94 THR A N 1
ATOM 750 C CA . THR A 1 94 ? -6.592 -1.189 13.114 1.00 91.75 94 THR A CA 1
ATOM 751 C C . THR A 1 94 ? -5.595 -1.466 11.994 1.00 91.75 94 THR A C 1
ATOM 753 O O . THR A 1 94 ? -4.419 -1.149 12.148 1.00 91.75 94 THR A O 1
ATOM 756 N N . TYR A 1 95 ? -6.035 -2.053 10.879 1.00 93.50 95 TYR A N 1
ATOM 757 C CA . TYR A 1 95 ? -5.161 -2.593 9.843 1.00 93.50 95 TYR A CA 1
ATOM 758 C C . TYR A 1 95 ? -5.264 -1.799 8.546 1.00 93.50 95 TYR A C 1
ATOM 760 O O . TYR A 1 95 ? -6.318 -1.713 7.914 1.00 93.50 95 TYR A O 1
ATOM 768 N N . VAL A 1 96 ? -4.121 -1.270 8.112 1.00 93.88 96 VAL A N 1
ATOM 769 C CA . VAL A 1 96 ? -3.957 -0.650 6.796 1.00 93.88 96 VAL A CA 1
ATOM 770 C C . VAL A 1 96 ? -2.916 -1.434 6.021 1.00 93.88 96 VAL A C 1
ATOM 772 O O . VAL A 1 96 ? -1.762 -1.552 6.438 1.00 93.88 96 VAL A O 1
ATOM 775 N N . TYR A 1 97 ? -3.317 -1.938 4.863 1.00 95.25 97 TYR A N 1
ATOM 776 C CA . TYR A 1 97 ? -2.424 -2.553 3.896 1.00 95.25 97 TYR A CA 1
ATOM 777 C C . TYR A 1 97 ? -2.019 -1.515 2.862 1.00 95.25 97 TYR A C 1
ATOM 779 O O . TYR A 1 97 ? -2.819 -0.661 2.509 1.00 95.25 97 TYR A O 1
ATOM 787 N N . ALA A 1 98 ? -0.791 -1.553 2.372 1.00 94.31 98 ALA A N 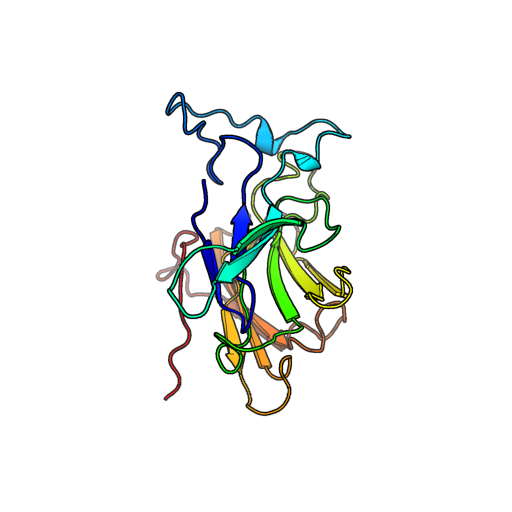1
ATOM 788 C CA . ALA A 1 98 ? -0.347 -0.610 1.352 1.00 94.31 98 ALA A CA 1
ATOM 789 C C . ALA A 1 98 ? 0.758 -1.219 0.495 1.00 94.31 98 ALA A C 1
ATOM 791 O O . ALA A 1 98 ? 1.447 -2.153 0.918 1.00 94.31 98 ALA A O 1
ATOM 792 N N . SER A 1 99 ? 0.953 -0.668 -0.695 1.00 94.56 99 SER A N 1
ATOM 793 C CA . SER A 1 99 ? 2.109 -0.986 -1.523 1.00 94.56 99 SER A CA 1
ATOM 794 C C . SER A 1 99 ? 3.291 -0.110 -1.129 1.00 94.56 99 SER A C 1
ATOM 796 O O . SER A 1 99 ? 3.173 1.089 -0.906 1.00 94.56 99 SER A O 1
ATOM 798 N N . THR A 1 100 ? 4.461 -0.722 -0.998 1.00 93.88 100 THR A N 1
ATOM 799 C CA . THR A 1 100 ? 5.696 -0.058 -0.591 1.00 93.88 100 THR A CA 1
ATOM 800 C C . THR A 1 100 ? 6.900 -0.633 -1.326 1.00 93.88 100 THR A C 1
ATOM 802 O O . THR A 1 100 ? 6.823 -1.649 -2.028 1.00 93.88 100 THR A O 1
ATOM 805 N N . THR A 1 101 ? 8.045 0.027 -1.188 1.00 92.50 101 THR A N 1
ATOM 806 C CA . THR A 1 101 ? 9.316 -0.540 -1.622 1.00 92.50 101 THR A CA 1
ATOM 807 C C . THR A 1 101 ? 9.971 -1.362 -0.527 1.00 92.50 101 THR A C 1
ATOM 809 O O . THR A 1 101 ? 9.970 -1.024 0.653 1.00 92.50 101 THR A O 1
ATOM 812 N N . SER A 1 102 ? 10.629 -2.441 -0.929 1.00 91.44 102 SER A N 1
ATOM 813 C CA . SER A 1 102 ? 11.511 -3.213 -0.062 1.00 91.44 102 SER A CA 1
ATOM 814 C C . SER A 1 102 ? 12.769 -2.427 0.316 1.00 91.44 102 SER A C 1
ATOM 816 O O . SER A 1 102 ? 13.377 -2.718 1.346 1.00 91.44 102 SER A O 1
ATOM 818 N N . GLY A 1 103 ? 13.187 -1.448 -0.494 1.00 85.62 103 GLY A N 1
ATOM 819 C CA . GLY A 1 103 ? 14.459 -0.731 -0.341 1.00 85.62 103 GLY A CA 1
ATOM 820 C C . GLY A 1 103 ? 15.699 -1.603 -0.591 1.00 85.62 103 GLY A C 1
ATOM 821 O O . GLY A 1 103 ? 16.822 -1.144 -0.429 1.00 85.62 103 GLY A O 1
ATOM 822 N N . LEU A 1 104 ? 15.522 -2.866 -0.999 1.00 84.12 104 LEU A N 1
ATOM 823 C CA . LEU A 1 104 ? 16.613 -3.834 -1.187 1.00 84.12 104 LEU A CA 1
ATOM 824 C C . LEU A 1 104 ? 17.207 -3.803 -2.607 1.00 84.12 104 LEU A C 1
ATOM 826 O O . LEU A 1 104 ? 18.061 -4.626 -2.956 1.00 84.12 104 LEU A O 1
ATOM 830 N N . ARG A 1 105 ? 16.725 -2.901 -3.467 1.00 82.19 105 ARG A N 1
ATOM 831 C CA . ARG A 1 105 ? 17.170 -2.782 -4.860 1.00 82.19 105 ARG A CA 1
ATOM 832 C C . ARG A 1 105 ? 18.382 -1.868 -4.953 1.00 82.19 105 ARG A C 1
ATOM 834 O O . ARG A 1 105 ? 18.404 -0.795 -4.372 1.00 82.19 105 ARG A O 1
ATOM 841 N N . GLN A 1 106 ? 19.372 -2.293 -5.736 1.00 80.06 106 GLN A N 1
ATOM 842 C CA . GLN A 1 106 ? 20.612 -1.538 -5.935 1.00 80.06 106 GLN A CA 1
ATOM 843 C C . GLN A 1 106 ? 20.405 -0.254 -6.751 1.00 80.06 106 GLN A C 1
ATOM 845 O O . GLN A 1 106 ? 21.097 0.731 -6.528 1.00 80.06 106 GLN A O 1
ATOM 850 N N . ALA A 1 107 ? 19.481 -0.278 -7.710 1.00 80.88 107 ALA A N 1
ATOM 851 C CA . ALA A 1 107 ? 19.102 0.878 -8.509 1.00 80.88 107 ALA A CA 1
ATOM 852 C C . ALA A 1 107 ? 17.623 1.168 -8.270 1.00 80.88 107 ALA A C 1
ATOM 854 O O . ALA A 1 107 ? 16.831 0.221 -8.219 1.00 80.88 107 ALA A O 1
ATOM 855 N N . LEU A 1 108 ? 17.279 2.454 -8.160 1.00 82.50 108 LEU A N 1
ATOM 856 C CA . LEU A 1 108 ? 15.921 2.921 -7.889 1.00 82.50 108 LEU A CA 1
ATOM 857 C C . LEU A 1 108 ? 15.324 2.256 -6.625 1.00 82.50 108 LEU A C 1
ATOM 859 O O . LEU A 1 108 ? 14.282 1.611 -6.704 1.00 82.50 108 LEU A O 1
ATOM 863 N N . PRO A 1 109 ? 15.974 2.337 -5.444 1.00 85.06 109 PRO A N 1
ATOM 864 C CA . PRO A 1 109 ? 15.514 1.651 -4.225 1.00 85.06 109 PRO A CA 1
ATOM 865 C C . PRO A 1 109 ? 14.093 2.042 -3.790 1.00 85.06 109 PRO A C 1
ATOM 867 O O . PRO A 1 109 ? 13.426 1.268 -3.101 1.00 85.06 109 PRO A O 1
ATOM 870 N N . ASN A 1 110 ? 13.624 3.213 -4.227 1.00 84.44 110 ASN A N 1
ATOM 871 C CA . ASN A 1 110 ? 12.307 3.752 -3.906 1.00 84.44 110 ASN A CA 1
ATOM 872 C C . ASN A 1 110 ? 11.311 3.636 -5.072 1.00 84.44 110 ASN A C 1
ATOM 874 O O . ASN A 1 110 ? 10.241 4.234 -5.009 1.00 84.44 110 ASN A O 1
ATOM 878 N N . PHE A 1 111 ? 11.635 2.869 -6.126 1.00 81.12 111 PHE A N 1
ATOM 879 C CA . PHE A 1 111 ? 10.752 2.684 -7.280 1.00 81.12 111 PHE A CA 1
ATOM 880 C C . PHE A 1 111 ? 11.008 1.377 -8.073 1.00 81.12 111 PHE A C 1
ATOM 882 O O . PHE A 1 111 ? 12.142 1.029 -8.386 1.00 81.12 111 PHE A O 1
ATOM 889 N N . GLN A 1 112 ? 10.002 0.632 -8.542 1.00 85.88 112 GLN A N 1
ATOM 890 C CA . GLN A 1 112 ? 8.574 0.641 -8.183 1.00 85.88 112 GLN A CA 1
ATOM 891 C C . GLN A 1 112 ? 8.319 -0.239 -6.950 1.00 85.88 112 GLN A C 1
ATOM 893 O O . GLN A 1 112 ? 9.219 -0.952 -6.495 1.00 85.88 112 GLN A O 1
ATOM 898 N N . PHE A 1 113 ? 7.088 -0.216 -6.440 1.00 92.75 113 PHE A N 1
ATOM 899 C CA . PHE A 1 113 ? 6.676 -1.044 -5.310 1.00 92.75 113 PHE A CA 1
ATOM 900 C C . PHE A 1 113 ? 6.843 -2.531 -5.593 1.00 92.75 113 PHE A C 1
ATOM 902 O O . PHE A 1 113 ? 6.570 -3.030 -6.685 1.00 92.75 113 PHE A O 1
ATOM 909 N N . ASP A 1 114 ? 7.336 -3.244 -4.592 1.00 95.06 114 ASP A N 1
ATOM 910 C CA . ASP A 1 114 ? 7.589 -4.680 -4.638 1.00 95.06 114 ASP A CA 1
ATOM 911 C C . ASP A 1 114 ? 7.270 -5.376 -3.312 1.00 95.06 114 ASP A C 1
ATOM 913 O O . ASP A 1 114 ? 7.606 -6.548 -3.117 1.00 95.06 114 ASP A O 1
ATOM 917 N N . THR A 1 115 ? 6.594 -4.665 -2.415 1.00 96.69 115 THR A N 1
ATOM 918 C CA . THR A 1 115 ? 6.274 -5.128 -1.075 1.00 96.69 115 THR A CA 1
ATOM 919 C C . THR A 1 115 ? 4.889 -4.645 -0.682 1.00 96.69 115 THR A C 1
ATOM 921 O O . THR A 1 115 ? 4.596 -3.465 -0.805 1.00 96.69 115 THR A O 1
ATOM 924 N N . VAL A 1 116 ? 4.056 -5.542 -0.165 1.00 97.56 116 VAL A N 1
ATOM 925 C CA . VAL A 1 116 ? 2.869 -5.178 0.611 1.00 97.56 116 VAL A CA 1
ATOM 926 C C . VAL A 1 116 ? 3.301 -4.979 2.057 1.00 97.56 116 VAL A C 1
ATOM 928 O O . VAL A 1 116 ? 3.997 -5.832 2.618 1.00 97.56 116 VAL A O 1
ATOM 931 N N . VAL A 1 117 ? 2.885 -3.876 2.667 1.00 96.38 117 VAL A N 1
ATOM 932 C CA . VAL A 1 117 ? 3.056 -3.599 4.094 1.00 96.38 117 VAL A CA 1
ATOM 933 C C . VAL A 1 117 ? 1.713 -3.693 4.811 1.00 96.38 117 VAL A C 1
ATOM 935 O O . VAL A 1 117 ? 0.709 -3.258 4.263 1.00 96.38 117 VAL A O 1
ATOM 938 N N . ASN A 1 118 ? 1.701 -4.271 6.013 1.00 96.25 118 ASN A N 1
ATOM 939 C CA . ASN A 1 118 ? 0.588 -4.230 6.960 1.00 96.25 118 ASN A CA 1
ATOM 940 C C . ASN A 1 118 ? 0.982 -3.313 8.126 1.00 96.25 118 ASN A C 1
ATOM 942 O O . ASN A 1 118 ? 1.995 -3.549 8.795 1.00 96.25 118 ASN A O 1
ATOM 946 N N . LEU A 1 119 ? 0.207 -2.259 8.342 1.00 93.94 119 LEU A N 1
ATOM 947 C CA . LEU A 1 119 ? 0.440 -1.222 9.338 1.00 93.94 119 LEU A CA 1
ATOM 948 C C . LEU A 1 119 ? -0.661 -1.260 10.392 1.00 93.94 119 LEU A C 1
ATOM 950 O O . LEU A 1 119 ? -1.837 -1.379 10.050 1.00 93.94 119 LEU A O 1
ATOM 954 N N . ASN A 1 120 ? -0.271 -1.097 11.656 1.00 92.12 120 ASN A N 1
ATOM 955 C CA . ASN A 1 120 ? -1.207 -0.949 12.761 1.00 92.12 120 ASN A CA 1
ATOM 956 C C . ASN A 1 120 ? -1.446 0.543 13.038 1.00 92.12 120 ASN A C 1
ATOM 958 O O . ASN A 1 120 ? -0.512 1.287 13.334 1.00 92.12 120 ASN A O 1
ATOM 962 N N . THR A 1 121 ? -2.689 0.999 12.929 1.00 88.31 121 THR A N 1
ATOM 963 C CA . THR A 1 121 ? -3.070 2.412 13.108 1.00 88.31 121 THR A CA 1
ATOM 964 C C . THR A 1 121 ? -3.171 2.829 14.578 1.00 88.31 121 THR A C 1
ATOM 966 O O . THR A 1 121 ? -3.057 4.017 14.884 1.00 88.31 121 THR A O 1
ATOM 969 N N . ILE A 1 122 ? -3.358 1.875 15.497 1.00 87.69 122 ILE A N 1
ATOM 970 C CA . ILE A 1 122 ? -3.563 2.126 16.930 1.00 87.69 122 ILE A CA 1
ATOM 971 C C . ILE A 1 122 ? -2.238 2.446 17.616 1.00 87.69 122 ILE A C 1
ATOM 973 O O . ILE A 1 122 ? -2.126 3.451 18.318 1.00 87.69 122 ILE A O 1
ATOM 977 N N . ASP A 1 123 ? -1.227 1.602 17.409 1.00 89.88 123 ASP A N 1
ATOM 978 C CA . ASP A 1 123 ? 0.111 1.789 17.982 1.00 89.88 123 ASP A CA 1
ATOM 979 C C . ASP A 1 123 ? 1.123 2.384 16.989 1.00 89.88 123 ASP A C 1
ATOM 981 O O . ASP A 1 123 ? 2.263 2.673 17.363 1.00 89.88 123 ASP A O 1
ATOM 985 N N . LYS A 1 124 ? 0.691 2.626 15.742 1.00 89.06 124 LYS A N 1
ATOM 986 C CA . LYS A 1 124 ? 1.483 3.224 14.654 1.00 89.06 124 LYS A CA 1
ATOM 987 C C . LYS A 1 124 ? 2.695 2.380 14.245 1.00 89.06 124 LYS A C 1
ATOM 989 O O . LYS A 1 124 ? 3.644 2.898 13.639 1.00 89.06 124 LYS A O 1
ATOM 994 N N . SER A 1 125 ? 2.688 1.093 14.590 1.00 90.12 125 SER A N 1
ATOM 995 C CA . SER A 1 125 ? 3.778 0.167 14.316 1.00 90.12 125 SER A CA 1
ATOM 996 C C . SER A 1 125 ? 3.655 -0.495 12.942 1.00 90.12 125 SER A C 1
ATOM 998 O O . SER A 1 125 ? 2.593 -0.565 12.317 1.00 90.12 125 SER A O 1
ATOM 1000 N N . LEU A 1 126 ? 4.793 -0.994 12.460 1.00 91.06 126 LEU A N 1
ATOM 1001 C CA . LEU A 1 126 ? 4.819 -1.957 11.371 1.00 91.06 126 LEU A CA 1
ATOM 1002 C C . LEU A 1 126 ? 4.367 -3.308 11.921 1.00 91.06 126 LEU A C 1
ATOM 1004 O O . LEU A 1 126 ? 5.058 -3.870 12.770 1.00 91.06 126 LEU A O 1
ATOM 1008 N N . HIS A 1 127 ? 3.279 -3.853 11.389 1.00 89.75 127 HIS A N 1
ATOM 1009 C CA . HIS A 1 127 ? 2.841 -5.185 11.775 1.00 89.75 127 HIS A CA 1
ATOM 1010 C C . HIS A 1 127 ? 3.633 -6.254 11.011 1.00 89.75 127 HIS A C 1
ATOM 1012 O O . HIS A 1 127 ? 4.317 -7.077 11.615 1.00 89.75 127 HIS A O 1
ATOM 1018 N N . SER A 1 128 ? 3.606 -6.218 9.676 1.00 95.06 128 SER A N 1
ATOM 1019 C CA . SER A 1 128 ? 4.310 -7.204 8.848 1.00 95.06 128 SER A CA 1
ATOM 1020 C C . SER A 1 128 ? 4.474 -6.757 7.393 1.00 95.06 128 SER A C 1
ATOM 1022 O O . SER A 1 128 ? 3.945 -5.730 6.969 1.00 95.06 128 SER A O 1
ATOM 1024 N N . THR A 1 129 ? 5.252 -7.509 6.606 1.00 97.12 129 THR A N 1
ATOM 1025 C CA . THR A 1 129 ? 5.417 -7.262 5.164 1.00 97.12 129 THR A CA 1
ATOM 1026 C C . THR A 1 129 ? 5.408 -8.558 4.367 1.00 97.12 129 THR A C 1
ATOM 1028 O O . THR A 1 129 ? 5.832 -9.607 4.851 1.00 97.12 129 THR A O 1
ATOM 1031 N N . TRP A 1 130 ? 4.998 -8.476 3.106 1.00 97.50 130 TRP A N 1
ATOM 1032 C CA . TRP A 1 130 ? 5.197 -9.522 2.110 1.00 97.50 130 TRP A CA 1
ATOM 1033 C C . TRP A 1 130 ? 5.861 -8.913 0.879 1.00 97.50 130 TRP A C 1
ATOM 1035 O O . TRP A 1 130 ? 5.356 -7.946 0.324 1.00 97.50 130 TRP A O 1
ATOM 1045 N N . SER A 1 131 ? 6.998 -9.456 0.442 1.00 96.19 131 SER A N 1
ATOM 1046 C CA . SER A 1 131 ? 7.722 -8.940 -0.728 1.00 96.19 131 SER A CA 1
ATOM 1047 C C . SER A 1 131 ? 7.693 -9.925 -1.886 1.00 96.19 131 SER A C 1
ATOM 1049 O O . SER A 1 131 ? 7.886 -11.130 -1.698 1.00 96.19 131 SER A O 1
ATOM 1051 N N . THR A 1 132 ? 7.524 -9.407 -3.101 1.00 94.44 132 THR A N 1
ATOM 1052 C CA . THR A 1 132 ? 7.691 -10.213 -4.309 1.00 94.44 132 THR A CA 1
ATOM 1053 C C . THR A 1 132 ? 9.172 -10.545 -4.563 1.00 94.44 132 THR A C 1
ATOM 1055 O O . THR A 1 132 ? 10.098 -10.086 -3.892 1.00 94.44 132 THR A O 1
ATOM 1058 N N . ARG A 1 133 ? 9.424 -11.408 -5.550 1.00 91.06 133 ARG A N 1
ATOM 1059 C CA . ARG A 1 133 ? 10.767 -11.771 -6.001 1.00 91.06 133 ARG A CA 1
ATOM 1060 C C . ARG A 1 133 ? 11.422 -10.619 -6.770 1.00 91.06 133 ARG A C 1
ATOM 1062 O O . ARG A 1 133 ? 10.778 -9.704 -7.274 1.00 91.06 133 ARG A O 1
ATOM 1069 N N . ARG A 1 134 ? 12.743 -10.721 -6.944 1.00 88.88 134 ARG A N 1
ATOM 1070 C CA . ARG A 1 134 ? 13.544 -9.744 -7.700 1.00 88.88 134 ARG A CA 1
ATOM 1071 C C . ARG A 1 134 ? 12.974 -9.513 -9.105 1.00 88.88 134 ARG A C 1
ATOM 1073 O O . ARG A 1 134 ? 12.574 -10.464 -9.778 1.00 88.88 134 ARG A O 1
ATOM 1080 N N . ARG A 1 135 ? 13.043 -8.260 -9.572 1.00 89.62 135 ARG A N 1
ATOM 1081 C CA . ARG A 1 135 ? 12.572 -7.819 -10.904 1.00 89.62 135 ARG A CA 1
ATOM 1082 C C . ARG A 1 135 ? 11.074 -8.050 -11.137 1.00 89.62 135 ARG A C 1
ATOM 1084 O O . ARG A 1 135 ? 10.648 -8.273 -12.272 1.00 89.62 135 ARG A O 1
ATOM 1091 N N . ARG A 1 136 ? 10.298 -7.999 -10.060 1.00 93.19 136 ARG A N 1
ATOM 1092 C CA . ARG A 1 136 ? 8.840 -7.991 -10.084 1.00 93.19 136 ARG A CA 1
ATOM 1093 C C . ARG A 1 136 ? 8.332 -6.792 -9.309 1.00 93.19 136 ARG A C 1
ATOM 1095 O O . ARG A 1 136 ? 9.035 -6.325 -8.415 1.00 93.19 136 ARG A O 1
ATOM 1102 N N . PHE A 1 137 ? 7.173 -6.297 -9.685 1.00 93.94 137 PHE A N 1
ATOM 1103 C CA . PHE A 1 137 ? 6.573 -5.112 -9.095 1.00 93.94 137 PHE A CA 1
ATOM 1104 C C . PHE A 1 137 ? 5.105 -5.375 -8.838 1.00 93.94 137 PHE A C 1
ATOM 1106 O O . PHE A 1 137 ? 4.521 -6.215 -9.522 1.00 93.94 137 PHE A O 1
ATOM 1113 N N . ILE A 1 138 ? 4.547 -4.701 -7.849 1.00 94.88 138 ILE A N 1
ATOM 1114 C CA . ILE A 1 138 ? 3.153 -4.855 -7.461 1.00 94.88 138 ILE A CA 1
ATOM 1115 C C . ILE A 1 138 ? 2.398 -3.542 -7.614 1.00 94.88 138 ILE A C 1
ATOM 1117 O O . ILE A 1 138 ? 3.006 -2.471 -7.612 1.00 94.88 138 ILE A O 1
ATOM 1121 N N . ASP A 1 139 ? 1.088 -3.672 -7.757 1.00 91.69 139 ASP A N 1
ATOM 1122 C CA . ASP A 1 139 ? 0.139 -2.565 -7.839 1.00 91.69 139 ASP A CA 1
ATOM 1123 C C . ASP A 1 139 ? -0.603 -2.347 -6.505 1.00 91.69 139 ASP A C 1
ATOM 1125 O O . ASP A 1 139 ? -0.170 -2.863 -5.471 1.00 91.69 139 ASP A O 1
ATOM 1129 N N . GLU A 1 140 ? -1.713 -1.610 -6.516 1.00 93.00 140 GLU A N 1
ATOM 1130 C CA . GLU A 1 140 ? -2.646 -1.479 -5.390 1.00 93.00 140 GLU A CA 1
ATOM 1131 C C . GLU A 1 140 ? -3.083 -2.854 -4.828 1.00 93.00 140 GLU A C 1
ATOM 1133 O O . GLU A 1 140 ? -3.557 -3.723 -5.576 1.00 93.00 140 GLU A O 1
ATOM 1138 N N . PRO A 1 141 ? -2.939 -3.088 -3.508 1.00 95.56 141 PRO A N 1
ATOM 1139 C CA . PRO A 1 141 ? -3.560 -4.226 -2.852 1.00 95.56 141 PRO A CA 1
ATOM 1140 C C . PRO A 1 141 ? -5.062 -3.979 -2.674 1.00 95.56 141 PRO A C 1
ATOM 1142 O O . PRO A 1 141 ? -5.479 -2.919 -2.229 1.00 95.56 141 PRO A O 1
ATOM 1145 N N . ILE A 1 142 ? -5.886 -4.990 -2.939 1.00 95.81 142 ILE A N 1
ATOM 1146 C CA . ILE A 1 142 ? -7.334 -4.938 -2.709 1.00 95.81 142 ILE A CA 1
ATOM 1147 C C . ILE A 1 142 ? -7.686 -5.926 -1.600 1.00 95.81 142 ILE A C 1
ATOM 1149 O O . ILE A 1 142 ? -7.427 -7.125 -1.732 1.00 95.81 142 ILE A O 1
ATOM 1153 N N . PHE A 1 143 ? -8.291 -5.440 -0.515 1.00 96.12 143 PHE A N 1
ATOM 1154 C CA . PHE A 1 143 ? -8.774 -6.301 0.563 1.00 96.12 143 PHE A CA 1
ATOM 1155 C C . PHE A 1 143 ? -10.105 -6.960 0.183 1.00 96.12 143 PHE A C 1
ATOM 1157 O O . PHE A 1 143 ? -11.040 -6.297 -0.267 1.00 96.12 143 PHE A O 1
ATOM 1164 N N . ILE A 1 144 ? -10.193 -8.272 0.391 1.00 96.88 144 ILE A N 1
ATOM 1165 C CA . ILE A 1 144 ? -11.384 -9.089 0.158 1.00 96.88 144 ILE A CA 1
ATOM 1166 C C . ILE A 1 144 ? -11.809 -9.691 1.505 1.00 96.88 144 ILE A C 1
ATOM 1168 O O . ILE A 1 144 ? -11.126 -10.601 1.990 1.00 96.88 144 ILE A O 1
ATOM 1172 N N . PRO A 1 145 ? -12.914 -9.225 2.114 1.00 95.56 145 PRO A N 1
ATOM 1173 C CA . PRO A 1 145 ? -13.360 -9.736 3.405 1.00 95.56 145 PRO A CA 1
ATOM 1174 C C . PRO A 1 145 ? -13.914 -11.160 3.288 1.00 95.56 145 PRO A C 1
ATOM 1176 O O . PRO A 1 145 ? -14.636 -11.490 2.344 1.00 95.56 145 PRO A O 1
ATOM 1179 N N . LYS A 1 146 ? -13.607 -12.005 4.280 1.00 93.62 146 LYS A N 1
ATOM 1180 C CA . LYS A 1 146 ? -14.308 -13.285 4.505 1.00 93.62 146 LYS A CA 1
ATOM 1181 C C . LYS A 1 146 ? -15.544 -13.117 5.401 1.00 93.62 146 LYS A C 1
ATOM 1183 O O . LYS A 1 146 ? -16.351 -14.041 5.501 1.00 93.62 146 LYS A O 1
ATOM 1188 N N . GLY A 1 147 ? -15.690 -11.942 6.016 1.00 84.12 147 GLY A N 1
ATOM 1189 C CA . GLY A 1 147 ? -16.602 -11.676 7.123 1.00 84.12 147 GLY A CA 1
ATOM 1190 C C . GLY A 1 147 ? -15.968 -12.064 8.461 1.00 84.12 147 GLY A C 1
ATOM 1191 O O . GLY A 1 147 ? -15.228 -13.040 8.540 1.00 84.12 147 GLY A O 1
ATOM 1192 N N . GLY A 1 148 ? -16.261 -11.303 9.517 1.00 88.75 148 GLY A N 1
ATOM 1193 C CA . GLY A 1 148 ? -15.726 -11.550 10.857 1.00 88.75 148 GLY A CA 1
ATOM 1194 C C . GLY A 1 148 ? -14.790 -10.446 11.337 1.00 88.75 148 GLY A C 1
ATOM 1195 O O . GLY A 1 148 ? -15.184 -9.281 11.376 1.00 88.75 148 GLY A O 1
ATOM 1196 N N . GLU A 1 149 ? -13.589 -10.831 11.774 1.00 94.69 149 GLU A N 1
ATOM 1197 C CA . GLU A 1 149 ? -12.581 -9.895 12.287 1.00 94.69 149 GLU A CA 1
ATOM 1198 C C . GLU A 1 149 ? -12.033 -8.987 11.179 1.00 94.69 149 GLU A C 1
ATOM 1200 O O . GLU A 1 149 ? -12.081 -9.313 9.994 1.00 94.69 149 GLU A O 1
ATOM 1205 N N . GLU A 1 150 ? -11.496 -7.837 11.579 1.00 95.00 150 GLU A N 1
ATOM 1206 C CA . GLU A 1 150 ? -11.064 -6.784 10.661 1.00 95.00 150 GLU A CA 1
ATOM 1207 C C . GLU A 1 150 ? -10.033 -7.258 9.626 1.00 95.00 150 GLU A C 1
ATOM 1209 O O . GLU A 1 150 ? -10.170 -6.954 8.443 1.00 95.00 150 GLU A O 1
ATOM 1214 N N . ASP A 1 151 ? -9.042 -8.041 10.049 1.00 96.00 151 ASP A N 1
ATOM 1215 C CA . ASP A 1 151 ? -7.992 -8.597 9.197 1.00 96.00 151 ASP A CA 1
ATOM 1216 C C . ASP A 1 151 ? -8.336 -9.982 8.628 1.00 96.00 151 ASP A C 1
ATOM 1218 O O . ASP A 1 151 ? -7.482 -10.603 7.993 1.00 96.00 151 ASP A O 1
ATOM 1222 N N . ASP A 1 152 ? -9.561 -10.490 8.815 1.00 96.62 152 ASP A N 1
ATOM 1223 C CA . ASP A 1 152 ? -9.967 -11.805 8.313 1.00 96.62 152 ASP A CA 1
ATOM 1224 C C . ASP A 1 152 ? -10.427 -11.746 6.854 1.00 96.62 152 ASP A C 1
ATOM 1226 O O . ASP A 1 152 ? -11.589 -11.503 6.507 1.00 96.62 152 ASP A O 1
ATOM 1230 N N . GLY A 1 153 ? -9.474 -11.974 5.960 1.00 97.00 153 GLY A N 1
ATOM 1231 C CA . GLY A 1 153 ? -9.712 -11.827 4.542 1.00 97.00 153 GLY A CA 1
ATOM 1232 C C . GLY A 1 153 ? -8.574 -12.344 3.689 1.00 97.00 153 GLY A C 1
ATOM 1233 O O . GLY A 1 153 ? -7.819 -13.252 4.059 1.00 97.00 153 GLY A O 1
ATOM 1234 N N . TYR A 1 154 ? -8.500 -11.761 2.504 1.00 98.00 154 TYR A N 1
ATOM 1235 C CA . TYR A 1 154 ? -7.397 -11.922 1.583 1.00 98.00 154 TYR A CA 1
ATOM 1236 C C . TYR A 1 154 ? -6.986 -10.566 1.019 1.00 98.00 154 TYR A C 1
ATOM 1238 O O . TYR A 1 154 ? -7.814 -9.670 0.874 1.00 98.00 154 TYR A O 1
ATOM 1246 N N . LEU A 1 155 ? -5.724 -10.446 0.618 1.00 98.12 155 LEU A N 1
ATOM 1247 C CA . LEU A 1 155 ? -5.271 -9.376 -0.263 1.00 98.12 155 LEU A CA 1
ATOM 1248 C C . LEU A 1 155 ? -5.131 -9.928 -1.673 1.00 98.12 155 LEU A C 1
ATOM 1250 O O . LEU A 1 155 ? -4.373 -10.872 -1.909 1.00 98.12 155 LEU A O 1
ATOM 1254 N N . PHE A 1 156 ? -5.842 -9.318 -2.611 1.00 97.44 156 PHE A N 1
ATOM 1255 C CA . PHE A 1 156 ? -5.593 -9.486 -4.030 1.00 97.44 156 PHE A CA 1
ATOM 1256 C C . PHE A 1 156 ? -4.570 -8.449 -4.485 1.00 97.44 156 PHE A C 1
ATOM 1258 O O . PHE A 1 156 ? -4.734 -7.261 -4.227 1.00 97.44 156 PHE A O 1
ATOM 1265 N N . VAL A 1 157 ? -3.518 -8.895 -5.168 1.00 96.00 157 VAL A N 1
ATOM 1266 C CA . VAL A 1 157 ? -2.452 -8.020 -5.667 1.00 96.00 157 VAL A CA 1
ATOM 1267 C C . VAL A 1 157 ? -2.096 -8.422 -7.091 1.00 96.00 157 VAL A C 1
ATOM 1269 O O . VAL A 1 157 ? -1.881 -9.602 -7.384 1.00 96.00 157 VAL A O 1
ATOM 1272 N N . VAL A 1 158 ? -1.985 -7.445 -7.988 1.00 95.75 158 VAL A N 1
ATOM 1273 C CA . VAL A 1 158 ? -1.392 -7.669 -9.309 1.00 95.75 158 VAL A CA 1
ATOM 1274 C C . VAL A 1 158 ? 0.122 -7.572 -9.189 1.00 95.75 158 VAL A C 1
ATOM 1276 O O . VAL A 1 158 ? 0.656 -6.591 -8.685 1.00 95.75 158 VAL A O 1
ATOM 1279 N N . GLU A 1 159 ? 0.826 -8.581 -9.692 1.00 95.62 159 GLU A N 1
ATOM 1280 C CA . GLU A 1 159 ? 2.284 -8.592 -9.785 1.00 95.62 159 GLU A CA 1
ATOM 1281 C C . GLU A 1 159 ? 2.716 -8.601 -11.254 1.00 95.62 159 GLU A C 1
ATOM 1283 O O . GLU A 1 159 ? 2.359 -9.506 -12.006 1.00 95.62 159 GLU A O 1
ATOM 1288 N N . TYR A 1 160 ? 3.563 -7.660 -11.660 1.00 94.94 160 TYR A N 1
ATOM 1289 C CA . TYR A 1 160 ? 4.207 -7.659 -12.968 1.00 94.94 160 TYR A CA 1
ATOM 1290 C C . TYR A 1 160 ? 5.665 -8.119 -12.878 1.00 94.94 160 TYR A C 1
ATOM 1292 O O . TYR A 1 160 ? 6.521 -7.462 -12.284 1.00 94.94 160 TYR A O 1
ATOM 1300 N N . ALA A 1 161 ? 5.983 -9.251 -13.511 1.00 93.69 161 ALA A N 1
ATOM 1301 C CA . ALA A 1 161 ? 7.345 -9.752 -13.638 1.00 93.69 161 ALA A CA 1
ATOM 1302 C C . ALA A 1 161 ? 8.005 -9.232 -14.920 1.00 93.69 161 ALA A C 1
ATOM 1304 O O . ALA A 1 161 ? 7.744 -9.723 -16.020 1.00 93.69 161 ALA A O 1
ATOM 1305 N N . VAL A 1 162 ? 8.940 -8.292 -14.773 1.00 90.38 162 VAL A N 1
ATOM 1306 C CA . VAL A 1 162 ? 9.635 -7.669 -15.913 1.00 90.38 162 VAL A CA 1
ATOM 1307 C C . VAL A 1 162 ? 10.516 -8.665 -16.661 1.00 90.38 162 VAL A C 1
ATOM 1309 O O . VAL A 1 162 ? 10.646 -8.581 -17.878 1.00 90.38 162 VAL A O 1
ATOM 1312 N N . SER A 1 163 ? 11.123 -9.627 -15.958 1.00 87.81 163 SER A N 1
ATOM 1313 C CA . SER A 1 163 ? 12.013 -10.619 -16.580 1.00 87.81 163 SER A CA 1
ATOM 1314 C C . SER A 1 163 ? 11.306 -11.532 -17.582 1.00 87.81 163 SER A C 1
ATOM 1316 O O . SER A 1 163 ? 11.942 -11.998 -18.521 1.00 87.81 163 SER A O 1
ATOM 1318 N N . THR A 1 164 ? 10.013 -11.790 -17.389 1.00 90.69 164 THR A N 1
ATOM 1319 C CA . THR A 1 164 ? 9.219 -12.673 -18.255 1.00 90.69 164 THR A CA 1
ATOM 1320 C C . THR A 1 164 ? 8.099 -11.945 -18.993 1.00 90.69 164 THR A C 1
ATOM 1322 O O . THR A 1 164 ? 7.435 -12.560 -19.826 1.00 90.69 164 THR A O 1
ATOM 1325 N N . GLN A 1 165 ? 7.917 -10.645 -18.730 1.00 91.31 165 GLN A N 1
ATOM 1326 C CA . GLN A 1 165 ? 6.828 -9.818 -19.255 1.00 91.31 165 GLN A CA 1
ATOM 1327 C C . GLN A 1 165 ? 5.472 -10.489 -19.002 1.00 91.31 165 GLN A C 1
ATOM 1329 O O . GLN A 1 165 ? 4.746 -10.854 -19.933 1.00 91.31 165 GLN A O 1
ATOM 1334 N N . ARG A 1 166 ? 5.177 -10.742 -17.724 1.00 93.88 166 ARG A N 1
ATOM 1335 C CA . ARG A 1 166 ? 3.967 -11.448 -17.283 1.00 93.88 166 ARG A CA 1
ATOM 1336 C C . ARG A 1 166 ? 3.334 -10.792 -16.073 1.00 93.88 166 ARG A C 1
ATOM 1338 O O . ARG A 1 166 ? 4.039 -10.522 -15.103 1.00 93.88 166 ARG A O 1
ATOM 1345 N N . CYS A 1 167 ? 2.017 -10.647 -16.121 1.00 95.19 167 CYS A N 1
ATOM 1346 C CA . CYS A 1 167 ? 1.180 -10.368 -14.968 1.00 95.19 167 CYS A CA 1
ATOM 1347 C C . CYS A 1 167 ? 0.835 -11.657 -14.220 1.00 95.19 167 CYS A C 1
ATOM 1349 O O . CYS A 1 167 ? 0.645 -12.723 -14.815 1.00 95.19 167 CYS A O 1
ATOM 1351 N N . TYR A 1 168 ? 0.722 -11.533 -12.907 1.00 96.00 168 TYR A N 1
ATOM 1352 C CA . TYR A 1 168 ? 0.211 -12.560 -12.024 1.00 96.00 168 TYR A CA 1
ATOM 1353 C C . TYR A 1 168 ? -0.854 -11.956 -11.123 1.00 96.00 168 TYR A C 1
ATOM 1355 O O . TYR A 1 168 ? -0.708 -10.826 -10.662 1.00 96.00 168 TYR A O 1
ATOM 1363 N N . PHE A 1 169 ? -1.887 -12.736 -10.838 1.00 96.25 169 PHE A N 1
ATOM 1364 C CA . PHE A 1 169 ? -2.803 -12.449 -9.745 1.00 96.25 169 PHE A CA 1
ATOM 1365 C C . PHE A 1 169 ? -2.324 -13.182 -8.504 1.00 96.25 169 PHE A C 1
ATOM 1367 O O . PHE A 1 169 ? -2.160 -14.405 -8.518 1.00 96.25 169 PHE A O 1
ATOM 1374 N N . ILE A 1 170 ? -2.058 -12.421 -7.454 1.00 97.50 170 ILE A N 1
ATOM 1375 C CA . ILE A 1 170 ? -1.575 -12.904 -6.171 1.00 97.50 170 ILE A CA 1
ATOM 1376 C C . ILE A 1 170 ? -2.728 -12.825 -5.179 1.00 97.50 170 ILE A C 1
ATOM 1378 O O . ILE A 1 170 ? -3.370 -11.786 -5.071 1.00 97.50 170 ILE A O 1
ATOM 1382 N N . ILE A 1 171 ? -2.963 -13.915 -4.455 1.00 98.19 171 ILE A N 1
ATOM 1383 C CA . ILE A 1 171 ? -3.847 -13.945 -3.292 1.00 98.19 171 ILE A CA 1
ATOM 1384 C C . ILE A 1 171 ? -2.979 -14.198 -2.069 1.00 98.19 171 ILE A C 1
ATOM 1386 O O . ILE A 1 171 ? -2.301 -15.230 -1.995 1.00 98.19 171 ILE A O 1
ATOM 1390 N N . LEU A 1 172 ? -3.006 -13.264 -1.127 1.00 98.50 172 LEU A N 1
ATOM 1391 C CA . LEU A 1 172 ? -2.352 -13.387 0.167 1.00 98.50 172 LEU A CA 1
ATOM 1392 C C . LEU A 1 172 ? -3.408 -13.558 1.255 1.00 98.50 172 LEU A C 1
ATOM 1394 O O . LEU A 1 172 ? -4.432 -12.884 1.209 1.00 98.50 172 LEU A O 1
ATOM 1398 N N . ASP A 1 173 ? -3.166 -14.418 2.236 1.00 97.94 173 ASP A N 1
ATOM 1399 C CA . ASP A 1 173 ? -3.947 -14.415 3.469 1.00 97.94 173 ASP A CA 1
ATOM 1400 C C . ASP A 1 173 ? -3.483 -13.239 4.337 1.00 97.94 173 ASP A C 1
ATOM 1402 O O . ASP A 1 173 ? -2.301 -13.130 4.677 1.00 97.94 173 ASP A O 1
ATOM 1406 N N . SER A 1 174 ? -4.408 -12.332 4.645 1.00 97.06 174 SER A N 1
ATOM 1407 C CA . SER A 1 174 ? -4.122 -11.070 5.329 1.00 97.06 174 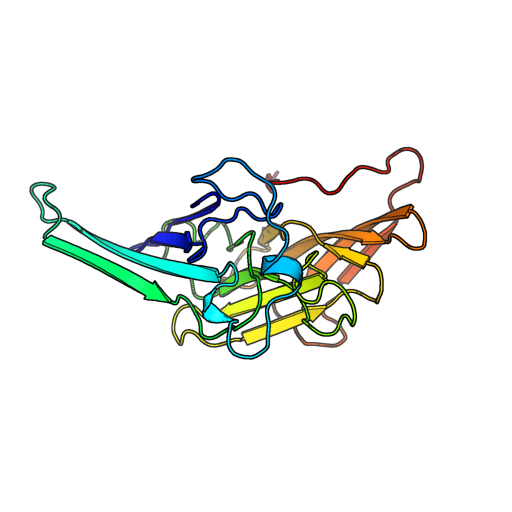SER A CA 1
ATOM 1408 C C . SER A 1 174 ? -3.620 -11.262 6.763 1.00 97.06 174 SER A C 1
ATOM 1410 O O . SER A 1 174 ? -2.798 -10.461 7.217 1.00 97.06 174 SER A O 1
ATOM 1412 N N . LYS A 1 175 ? -4.025 -12.347 7.441 1.00 95.69 175 LYS A N 1
ATOM 1413 C CA . LYS A 1 175 ? -3.569 -12.696 8.801 1.00 95.69 175 LYS A CA 1
ATOM 1414 C C . LYS A 1 175 ? -2.167 -13.288 8.823 1.00 95.69 175 LYS A C 1
ATOM 1416 O O . LYS A 1 175 ? -1.500 -13.286 9.852 1.00 95.69 175 LYS A O 1
ATOM 1421 N N . LEU A 1 176 ? -1.719 -13.811 7.686 1.00 96.56 176 LEU A N 1
ATOM 1422 C CA . LEU A 1 176 ? -0.443 -14.507 7.560 1.00 96.56 176 LEU A CA 1
ATOM 1423 C C . LEU A 1 176 ? 0.618 -13.660 6.854 1.00 96.56 176 LEU A C 1
ATOM 1425 O O . LEU A 1 176 ? 1.687 -14.175 6.541 1.00 96.56 176 LEU A O 1
ATOM 1429 N N . ILE A 1 177 ? 0.369 -12.374 6.585 1.00 95.19 177 ILE A N 1
ATOM 1430 C CA . ILE A 1 177 ? 1.396 -11.481 6.030 1.00 95.19 177 ILE A CA 1
ATOM 1431 C C . ILE A 1 177 ? 2.623 -11.495 6.952 1.00 95.19 177 ILE A C 1
ATOM 1433 O O . ILE A 1 177 ? 2.506 -11.300 8.157 1.00 95.19 177 ILE A O 1
ATOM 1437 N N . GLY A 1 178 ? 3.805 -11.722 6.372 1.00 92.62 178 GLY A N 1
ATOM 1438 C CA . GLY A 1 178 ? 5.061 -11.953 7.098 1.00 92.62 178 GLY A CA 1
ATOM 1439 C C . GLY A 1 178 ? 5.440 -13.431 7.234 1.00 92.62 178 GLY A C 1
ATOM 1440 O O . GLY A 1 178 ? 6.625 -13.748 7.340 1.00 92.62 178 GLY A O 1
ATOM 1441 N N . GLU A 1 179 ? 4.472 -14.340 7.126 1.00 95.88 179 GLU A N 1
ATOM 1442 C CA . GLU A 1 179 ? 4.685 -15.780 7.240 1.00 95.88 179 GLU A CA 1
ATOM 1443 C C . GLU A 1 179 ? 4.969 -16.447 5.887 1.00 95.88 179 GLU A C 1
ATOM 1445 O O . GLU A 1 179 ? 4.617 -15.962 4.807 1.00 95.88 179 GLU A O 1
ATOM 1450 N N . LYS A 1 180 ? 5.594 -17.631 5.923 1.00 90.56 180 LYS A N 1
ATOM 1451 C CA . LYS A 1 180 ? 5.943 -18.387 4.701 1.00 90.56 180 LYS A CA 1
ATOM 1452 C C . LYS A 1 180 ? 4.720 -18.824 3.891 1.00 90.56 180 LYS A C 1
ATOM 1454 O O . LYS A 1 180 ? 4.828 -19.001 2.679 1.00 90.56 180 LYS A O 1
ATOM 1459 N N . ASN A 1 181 ? 3.591 -19.032 4.556 1.00 94.25 181 ASN A N 1
ATOM 1460 C CA . ASN A 1 181 ? 2.328 -19.486 3.981 1.00 94.25 181 ASN A CA 1
ATOM 1461 C C . ASN A 1 181 ? 1.338 -18.340 3.711 1.00 94.25 181 ASN A C 1
ATOM 1463 O O . ASN A 1 181 ? 0.183 -18.622 3.414 1.00 94.25 181 ASN A O 1
ATOM 1467 N N . ALA A 1 182 ? 1.785 -17.076 3.747 1.00 96.88 182 ALA A N 1
ATOM 1468 C CA . ALA A 1 182 ? 0.962 -15.931 3.354 1.00 96.88 182 ALA A CA 1
ATOM 1469 C C . ALA A 1 182 ? 0.411 -16.070 1.928 1.00 96.88 182 ALA A C 1
ATOM 1471 O O . ALA A 1 182 ? -0.710 -15.671 1.651 1.00 96.88 182 ALA A O 1
ATOM 1472 N N . LEU A 1 183 ? 1.204 -16.623 1.004 1.00 97.62 183 LEU A N 1
ATOM 1473 C CA . LEU A 1 183 ? 0.817 -16.788 -0.394 1.00 97.62 183 LEU A CA 1
ATOM 1474 C C . LEU A 1 183 ? -0.152 -17.965 -0.555 1.00 97.62 183 LEU A C 1
ATOM 1476 O O . LEU A 1 183 ? 0.274 -19.119 -0.587 1.00 97.62 183 LEU A O 1
ATOM 1480 N N . VAL A 1 184 ? -1.434 -17.658 -0.729 1.00 98.00 184 VAL A N 1
ATOM 1481 C CA . VAL A 1 184 ? -2.505 -18.645 -0.925 1.00 98.00 184 VAL A CA 1
ATOM 1482 C C . VAL A 1 184 ? -2.552 -19.110 -2.374 1.00 98.00 184 VAL A C 1
ATOM 1484 O O . VAL A 1 184 ? -2.613 -20.306 -2.652 1.00 98.00 184 VAL A O 1
ATOM 1487 N N . ALA A 1 185 ? -2.508 -18.166 -3.316 1.00 97.94 185 ALA A N 1
ATOM 1488 C CA . ALA A 1 185 ? -2.565 -18.472 -4.738 1.00 97.94 185 ALA A CA 1
ATOM 1489 C C . ALA A 1 185 ? -1.736 -17.490 -5.566 1.00 97.94 185 ALA A C 1
ATOM 1491 O O . ALA A 1 185 ? -1.583 -16.317 -5.231 1.00 97.94 185 ALA A O 1
ATOM 1492 N N . ARG A 1 186 ? -1.215 -17.991 -6.687 1.00 96.81 186 ARG A N 1
ATOM 1493 C CA . ARG A 1 186 ? -0.523 -17.198 -7.702 1.00 96.81 186 ARG A CA 1
ATOM 1494 C C . ARG A 1 186 ? -0.926 -17.698 -9.078 1.00 96.81 186 ARG A C 1
ATOM 1496 O O . ARG A 1 186 ? -0.482 -18.763 -9.500 1.00 96.81 186 ARG A O 1
ATOM 1503 N N . PHE A 1 187 ? -1.758 -16.934 -9.767 1.00 97.00 187 PHE A N 1
ATOM 1504 C CA . PHE A 1 187 ? -2.234 -17.251 -11.108 1.00 97.00 187 PHE A CA 1
ATOM 1505 C C . PHE A 1 187 ? -1.417 -16.485 -12.147 1.00 97.00 187 PHE A C 1
ATOM 1507 O O . PHE A 1 187 ? -1.309 -15.267 -12.060 1.00 97.00 187 PHE A O 1
ATOM 1514 N N . GLU A 1 188 ? -0.830 -17.183 -13.119 1.00 96.69 188 GLU A N 1
ATOM 1515 C CA . GLU A 1 188 ? -0.174 -16.542 -14.263 1.00 96.69 188 GLU A CA 1
ATOM 1516 C C . GLU A 1 188 ? -1.226 -16.121 -15.291 1.00 96.69 188 GLU A C 1
ATOM 1518 O O . GLU A 1 188 ? -1.956 -16.958 -15.823 1.00 96.69 188 GLU A O 1
ATOM 1523 N N . VAL A 1 189 ? -1.283 -14.825 -15.593 1.00 95.75 189 VAL A N 1
ATOM 1524 C CA . VAL A 1 189 ? -2.211 -14.296 -16.592 1.00 95.75 189 VAL A CA 1
ATOM 1525 C C . VAL A 1 189 ? -1.770 -14.759 -17.990 1.00 95.75 189 VAL A C 1
ATOM 1527 O O . VAL A 1 189 ? -0.589 -14.619 -18.336 1.00 95.75 189 VAL A O 1
ATOM 1530 N N . PRO A 1 190 ? -2.684 -15.287 -18.833 1.00 94.31 190 PRO A N 1
ATOM 1531 C CA . PRO A 1 190 ? -2.359 -15.668 -20.202 1.00 94.31 190 PRO A CA 1
ATOM 1532 C C . PRO A 1 190 ? -1.699 -14.520 -20.971 1.00 94.31 190 PRO A C 1
ATOM 1534 O O . PRO A 1 190 ? -2.159 -13.385 -20.921 1.00 94.31 190 PRO A O 1
ATOM 1537 N N . ARG A 1 191 ? -0.647 -14.813 -21.747 1.00 89.81 191 ARG A N 1
ATOM 1538 C CA . ARG A 1 191 ? 0.173 -13.7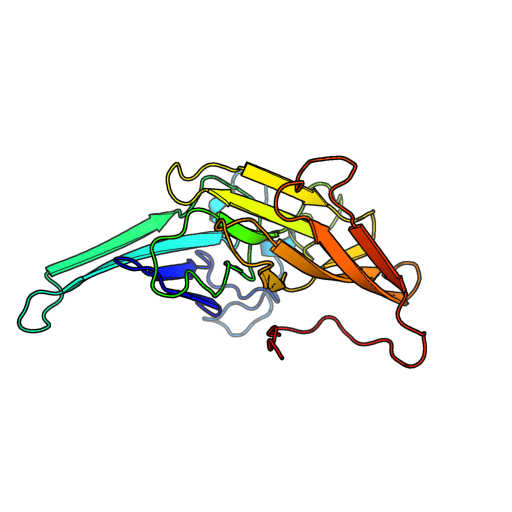87 -22.427 1.00 89.81 191 ARG A CA 1
ATOM 1539 C C . ARG A 1 191 ? -0.630 -12.780 -23.260 1.00 89.81 191 ARG A C 1
ATOM 1541 O O . ARG A 1 191 ? -0.249 -11.619 -23.327 1.00 89.81 191 ARG A O 1
ATOM 1548 N N . HIS A 1 192 ? -1.697 -13.227 -23.918 1.00 92.12 192 HIS A N 1
ATOM 1549 C CA . HIS A 1 192 ? -2.540 -12.378 -24.765 1.00 92.12 192 HIS A CA 1
ATOM 1550 C C . HIS A 1 192 ? -3.465 -11.444 -23.965 1.00 92.12 192 HIS A C 1
ATOM 1552 O O . HIS A 1 192 ? -4.050 -10.539 -24.544 1.00 92.12 192 HIS A O 1
ATOM 1558 N N . LEU A 1 193 ? -3.578 -11.660 -22.652 1.00 91.25 193 LEU A N 1
ATOM 1559 C CA . LEU A 1 193 ? -4.317 -10.833 -21.699 1.00 91.25 193 LEU A CA 1
ATOM 1560 C C . LEU A 1 193 ? -3.370 -10.052 -20.784 1.00 91.25 193 LEU A C 1
ATOM 1562 O O . LEU A 1 193 ? -3.788 -9.600 -19.730 1.00 91.25 193 LEU A O 1
ATOM 1566 N N . ASN A 1 194 ? -2.085 -9.943 -21.124 1.00 87.31 194 ASN A N 1
ATOM 1567 C CA . ASN A 1 194 ? -1.138 -9.178 -20.322 1.00 87.31 194 ASN A CA 1
ATOM 1568 C C . ASN A 1 194 ? -1.489 -7.682 -20.388 1.00 87.31 194 ASN A C 1
ATOM 1570 O O . ASN A 1 194 ? -1.814 -7.175 -21.461 1.00 87.31 194 ASN A O 1
ATOM 1574 N N . PHE A 1 195 ? -1.394 -6.975 -19.265 1.00 86.06 195 PHE A N 1
ATOM 1575 C CA . PHE A 1 195 ? -1.806 -5.574 -19.144 1.00 86.06 195 PHE A CA 1
ATOM 1576 C C . PHE A 1 195 ? -0.734 -4.758 -18.397 1.00 86.06 195 PHE A C 1
ATOM 1578 O O . PHE A 1 195 ? 0.065 -5.340 -17.661 1.00 86.06 195 PHE A O 1
ATOM 1585 N N . PRO A 1 196 ? -0.635 -3.435 -18.626 1.00 79.19 196 PRO A N 1
ATOM 1586 C CA . PRO A 1 196 ? 0.247 -2.580 -17.831 1.00 79.19 196 PRO A CA 1
ATOM 1587 C C . PRO A 1 196 ? -0.206 -2.561 -16.365 1.00 79.19 196 PRO A C 1
ATOM 1589 O O . PRO A 1 196 ? -1.384 -2.778 -16.099 1.00 79.19 196 PRO A O 1
ATOM 1592 N N . LEU A 1 197 ? 0.709 -2.277 -15.429 1.00 78.50 197 LEU A N 1
ATOM 1593 C CA . LEU A 1 197 ? 0.305 -1.953 -14.054 1.00 78.50 197 LEU A CA 1
ATOM 1594 C C . LEU A 1 197 ? -0.712 -0.802 -14.106 1.00 78.50 197 LEU A C 1
ATOM 1596 O O . LEU A 1 197 ? -0.527 0.149 -14.873 1.00 78.50 197 LEU A O 1
ATOM 1600 N N . GLY A 1 198 ? -1.816 -0.981 -13.392 1.00 75.19 198 GLY A N 1
ATOM 1601 C CA . GLY A 1 198 ? -2.942 -0.070 -13.364 1.00 75.19 198 GLY A CA 1
ATOM 1602 C C . GLY A 1 198 ? -2.781 0.995 -12.285 1.00 75.19 198 GLY A C 1
ATOM 1603 O O . GLY A 1 198 ? -1.675 1.330 -11.870 1.00 75.19 198 GLY A O 1
ATOM 1604 N N . PHE A 1 199 ? -3.920 1.569 -11.909 1.00 76.31 199 PHE A N 1
ATOM 1605 C CA . PHE A 1 199 ? -4.060 2.423 -10.735 1.00 76.31 199 PHE A CA 1
ATOM 1606 C C . PHE A 1 199 ? -5.070 1.729 -9.815 1.00 76.31 199 PHE A C 1
ATOM 1608 O O . PHE A 1 199 ? -4.860 0.588 -9.420 1.00 76.31 199 PHE A O 1
ATOM 1615 N N . HIS A 1 200 ? -6.212 2.362 -9.565 1.00 86.75 200 HIS A N 1
ATOM 1616 C CA . HIS A 1 200 ? -7.205 1.841 -8.639 1.00 86.75 200 HIS A CA 1
ATOM 1617 C C . HIS A 1 200 ? -8.057 0.710 -9.218 1.00 86.75 200 HIS A C 1
ATOM 1619 O O . HIS A 1 200 ? -8.439 0.714 -10.396 1.00 86.75 200 HIS A O 1
ATOM 1625 N N . GLY A 1 201 ? -8.430 -0.214 -8.344 1.00 85.94 201 GLY A N 1
ATOM 1626 C CA . GLY A 1 201 ? -9.448 -1.229 -8.540 1.00 85.94 201 GLY A CA 1
ATOM 1627 C C . GLY A 1 201 ? -10.364 -1.330 -7.321 1.00 85.94 201 GLY A C 1
ATOM 1628 O O . GLY A 1 201 ? -10.176 -0.679 -6.299 1.00 85.94 201 GLY A O 1
ATOM 1629 N N . PHE A 1 202 ? -11.403 -2.153 -7.422 1.00 88.50 202 PHE A N 1
ATOM 1630 C CA . PHE A 1 202 ? -12.254 -2.459 -6.277 1.00 88.50 202 PHE A CA 1
ATOM 1631 C C . PHE A 1 202 ? -12.741 -3.902 -6.338 1.00 88.50 202 PHE A C 1
ATOM 1633 O O . PHE A 1 202 ? -12.857 -4.496 -7.413 1.00 88.50 202 PHE A O 1
ATOM 1640 N N . TRP A 1 203 ? -13.040 -4.462 -5.169 1.00 91.06 203 TRP A N 1
ATOM 1641 C CA . TRP A 1 203 ? -13.746 -5.728 -5.054 1.00 91.06 203 TRP A CA 1
ATOM 1642 C C . TRP A 1 203 ? -15.250 -5.472 -4.968 1.00 91.06 203 TRP A C 1
ATOM 1644 O O . TRP A 1 203 ? -15.705 -4.702 -4.126 1.00 91.06 203 TRP A O 1
ATOM 1654 N N . ALA A 1 204 ? -16.021 -6.124 -5.836 1.00 89.56 204 ALA A N 1
ATOM 1655 C CA . ALA A 1 204 ? -17.477 -6.105 -5.785 1.00 89.56 204 ALA A CA 1
ATOM 1656 C C . ALA A 1 204 ? -17.969 -7.457 -5.241 1.00 89.56 204 ALA A C 1
ATOM 1658 O O . ALA A 1 204 ? -17.819 -8.466 -5.943 1.00 89.56 204 ALA A O 1
ATOM 1659 N N . PRO A 1 205 ? -18.532 -7.522 -4.020 1.00 84.81 205 PRO A N 1
ATOM 1660 C CA . PRO A 1 205 ? -19.170 -8.743 -3.544 1.00 84.81 205 PRO A CA 1
ATOM 1661 C C . PRO A 1 205 ? -20.371 -9.103 -4.436 1.00 84.81 205 PRO A C 1
ATOM 1663 O O . PRO A 1 205 ? -20.953 -8.238 -5.094 1.00 84.81 205 PRO A O 1
ATOM 1666 N N . ARG A 1 206 ? -20.703 -10.397 -4.496 1.00 77.25 206 ARG A N 1
ATOM 1667 C CA . ARG A 1 206 ? -21.857 -10.906 -5.254 1.00 77.25 206 ARG A CA 1
ATOM 1668 C C . ARG A 1 206 ? -23.156 -10.779 -4.479 1.00 77.25 206 ARG A C 1
ATOM 1670 O O . ARG A 1 206 ? -23.105 -10.967 -3.245 1.00 77.25 206 ARG A O 1
#